Protein 4MUQ (pdb70)

Radius of gyration: 18.28 Å; Cα contacts (8 Å, |Δi|>4): 523; chains: 1; bounding box: 41×41×60 Å

CATH classification: 3.30.200.180 (+1 more: 3.30.1380.10)

Sequence (251 aa):
GMMKTIELEKEEIYCGNLLLVNKKNYPLRDNNVKGLVPADIRFPNIILMMKRDVANVLQLIFEKISAGNSSIVPVSGYRSLEEEQTAIYDGSLKKDNGEDFTRRKYVALPNHSEHQTGLAIDLGLNKKDIDFIRRRPDFPYDGICDEFRRRAAPDYGFTQRYARDKEEEITGISHEPWHFRYVGYPHSKIMQENGFSLEEYTQFIKAYLEDNKYLFEQAHRAEIEIYYVPAKDDKTLIKIPENCVYQISGNNIDGFVVTIWR

B-factor: mean 25.86, std 15.61, range [5.05, 90.86]

Nearest PDB structures (foldseek):
  4muq-assembly1_A  TM=1.004E+00  e=3.143E-56  Enterococcus faecalis
  4oak-assembly1_A  TM=9.298E-01  e=7.334E-19  Enterococcus gallinarum
  4ox3-assembly1_A  TM=8.211E-01  e=1.274E-13  Bacillus subtilis subsp. subtilis str. 168
  4d0y-assembly2_B  TM=8.081E-01  e=4.765E-10  Streptococcus pneumoniae D39
  4oxd-assembly2_B  TM=8.139E-01  e=1.821E-09  Streptococcus pneumoniae R6

Organism: Enterococcus faecalis (NCBI:txid1351)

Secondary structure (DSSP, 8-state):
--EEEEEEEGGGGG-STT---SSSS---------EEEEETTEEEEEEEHHHHHHHHHHHHHHT-TTSEEEEE----HHHHHHHHHHHHHHH-HHHHHHHSPPTTS-GGGGT-EEEEEE--SS--SSS----SSHHHHHHHHHGGGTTEEE---GGGHHHHSS---TTEEEE--TTHHHHHHHHT--HHHHHHHHTT--GGG-EEE--TTS--EEEEEEEPPSSEEEEEEETTSEEEEEE-SSSEEEEEEE-

InterPro domains:
  IPR003709 D-alanyl-D-alanine carboxypeptidase-like, core domain [PF02557] (46-172)
  IPR009045 Peptidase M74/Hedgehog-like, zinc-binding domain superfamily [G3DSA:3.30.1380.10] (25-170)
  IPR009045 Peptidase M74/Hedgehog-like, zinc-binding domain superfamily [SSF55166] (40-181)
  IPR052179 D-alanyl-D-alanine carboxypeptidase-like [PTHR34385] (7-194)
  IPR058233 D,D-carboxypeptidase/D,D-dipeptidase VanXY [NF000380] (17-193)

Solvent-accessible surface area: 12829 Å² total; per-residue (Å²): 108,147,88,72,93,34,102,9,56,78,112,70,0,45,61,32,42,9,8,5,1,15,150,108,72,26,16,147,57,120,87,29,142,32,48,29,66,6,18,166,130,61,80,139,24,56,0,65,127,100,3,4,83,20,2,49,88,0,25,114,134,16,94,5,55,94,40,8,11,9,22,5,3,56,21,37,87,126,58,0,50,61,24,29,76,31,3,68,182,117,56,29,120,101,49,0,133,106,66,7,20,70,36,55,34,3,1,4,6,6,0,4,0,0,8,0,0,49,78,90,212,128,59,64,86,34,115,3,64,3,38,99,104,54,34,0,20,92,0,27,181,12,0,10,70,58,0,0,13,40,4,14,34,181,118,36,54,164,86,6,49,22,12,48,8,28,16,7,0,0,23,1,2,49,0,6,0,40,0,2,82,106,70,46,43,8,1,25,52,3,11,123,48,2,65,67,60,84,49,149,76,61,35,84,10,105,92,103,196,188,52,76,2,32,0,2,12,19,71,20,129,134,88,84,2,110,4,99,0,20,109,128,25,109,72,68,46,8,1,2,3,48,44,0,1,5,0,2,2,64,130

Foldseek 3Di:
DDKDKDKDWLCQLLWDLQAQFAPVFFRDDLPADCWAQLDPVGRVAIARPVLSVLVVVLCVVLVCPQQKDWLHAADHLVRLVCVLVVCCVVPNDVQSQAQGGDRRRDPSSRRFKIFMATDDPDADSSAGHQDCDDSSVSSQVCQQVRFKHLAADCVCCVPRSHHHHSGMMGGNGPPLSVVCVVVVHHSSRSLVVQQVAAPVRWDWDDDDPDFIKTKHWFFDDNTMGMDMGDPPWDKDWHNHSPTTIMIMTTD

Structure (mmCIF, N/CA/C/O backbone):
data_4MUQ
#
_entry.id   4MUQ
#
_cell.length_a   38.895
_cell.length_b   43.728
_cell.length_c   80.236
_cell.angle_alpha   90.00
_cell.angle_beta   99.20
_cell.angle_gamma   90.00
#
_symmetry.space_group_name_H-M   'P 1 21 1'
#
loop_
_entity.id
_entity.type
_entity.pdbx_description
1 polymer D,D-dipeptidase/D,D-carboxypeptidase
2 non-polymer 'ZINC ION'
3 non-polymer '(2R)-3-[(R)-[(1R)-1-aminoethyl](hydroxy)phosphoryl]-2-methylpropanoic acid'
4 non-polymer '(2R)-3-[(R)-[(1S)-1-aminoethyl](hydroxy)phosphoryl]-2-methylpropanoic acid'
5 non-polymer 1,2-ETHANEDIOL
6 non-polymer GLYCEROL
7 non-polymer 3,6,9,12,15,18,21,24,27,30,33,36,39-TRIDECAOXAHENTETRACONTANE-1,41-DIOL
8 water water
#
loop_
_atom_site.group_PDB
_atom_site.id
_atom_site.type_symbol
_atom_site.label_atom_id
_atom_site.label_alt_id
_atom_site.label_comp_id
_atom_site.label_asym_id
_atom_site.label_entity_id
_atom_site.label_seq_id
_atom_site.pdbx_PDB_ins_code
_atom_site.Cartn_x
_atom_site.Cartn_y
_atom_site.Cartn_z
_atom_site.occupancy
_atom_site.B_iso_or_equiv
_atom_site.auth_seq_id
_atom_site.auth_comp_id
_atom_site.auth_asym_id
_atom_site.auth_atom_id
_atom_site.pdbx_PDB_model_num
ATOM 1 N N . GLY A 1 1 ? 27.700 -8.603 50.460 1.00 54.21 0 GLY A N 1
ATOM 2 C CA . GLY A 1 1 ? 26.761 -9.708 50.499 1.00 57.80 0 GLY A CA 1
ATOM 3 C C . GLY A 1 1 ? 27.240 -10.911 49.711 1.00 65.23 0 GLY A C 1
ATOM 4 O O . GLY A 1 1 ? 28.372 -10.942 49.221 1.00 65.40 0 GLY A O 1
ATOM 5 N N . MET A 1 2 ? 26.367 -11.906 49.591 1.00 58.39 1 MET A N 1
ATOM 6 C CA . MET A 1 2 ? 26.674 -13.114 48.837 1.00 52.33 1 MET A CA 1
ATOM 7 C C . MET A 1 2 ? 26.873 -12.808 47.356 1.00 39.74 1 MET A C 1
ATOM 8 O O . MET A 1 2 ? 26.020 -12.197 46.716 1.00 48.73 1 MET A O 1
ATOM 13 N N . MET A 1 3 ? 28.017 -13.220 46.825 1.00 42.88 2 MET A N 1
ATOM 14 C CA . MET A 1 3 ? 28.287 -13.093 45.402 1.00 40.75 2 MET A CA 1
ATOM 15 C C . MET A 1 3 ? 27.890 -14.399 44.738 1.00 40.59 2 MET A C 1
ATOM 16 O O . MET A 1 3 ? 28.010 -15.460 45.343 1.00 45.78 2 MET A O 1
ATOM 21 N N . LYS A 1 4 ? 27.398 -14.332 43.506 1.00 37.62 3 LYS A N 1
ATOM 22 C CA . LYS A 1 4 ? 27.073 -15.554 42.779 1.00 39.19 3 LYS A CA 1
ATOM 23 C C . LYS A 1 4 ? 27.855 -15.640 41.475 1.00 40.77 3 LYS A C 1
ATOM 24 O O . LYS A 1 4 ? 28.194 -14.623 40.871 1.00 42.50 3 LYS A O 1
ATOM 30 N N . THR A 1 5 ? 28.138 -16.867 41.053 1.00 31.52 4 THR A N 1
ATOM 31 C CA . THR A 1 5 ? 28.940 -17.101 39.864 1.00 30.34 4 THR A CA 1
ATOM 32 C C . THR A 1 5 ? 28.064 -17.436 38.669 1.00 29.69 4 THR A C 1
ATOM 33 O O . THR A 1 5 ? 27.158 -18.268 38.759 1.00 29.77 4 THR A O 1
ATOM 37 N N . ILE A 1 6 ? 28.343 -16.772 37.555 1.00 27.37 5 ILE A N 1
ATOM 38 C CA . ILE A 1 6 ? 27.664 -17.046 36.299 1.00 26.14 5 ILE A CA 1
ATOM 39 C C . ILE A 1 6 ? 28.668 -17.687 35.354 1.00 28.70 5 ILE A C 1
ATOM 40 O O . ILE A 1 6 ? 29.751 -17.149 35.119 1.00 30.36 5 ILE A O 1
ATOM 45 N N . GLU A 1 7 ? 28.302 -18.847 34.825 1.00 27.23 6 GLU A N 1
ATOM 46 C CA . GLU A 1 7 ? 29.168 -19.604 33.942 1.00 26.05 6 GLU A CA 1
ATOM 47 C C . GLU A 1 7 ? 28.612 -19.563 32.522 1.00 32.40 6 GLU A C 1
ATOM 48 O O . GLU A 1 7 ? 27.499 -20.029 32.273 1.00 35.49 6 GLU A O 1
ATOM 54 N N . LEU A 1 8 ? 29.383 -19.007 31.592 1.00 24.17 7 LEU A N 1
ATOM 55 C CA . LEU A 1 8 ? 28.901 -18.825 30.224 1.00 26.52 7 LEU A CA 1
ATOM 56 C C . LEU A 1 8 ? 29.715 -19.598 29.192 1.00 32.27 7 LEU A C 1
ATO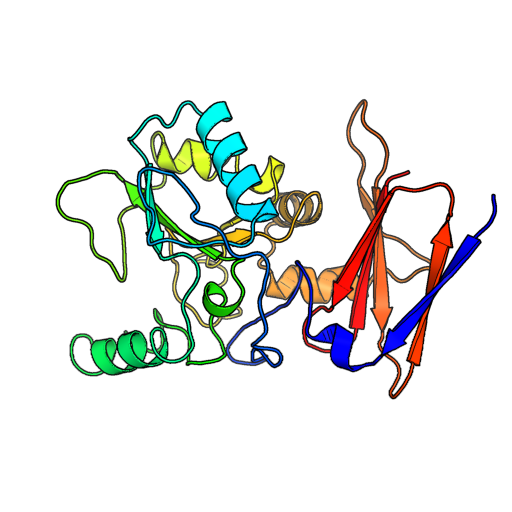M 57 O O . LEU A 1 8 ? 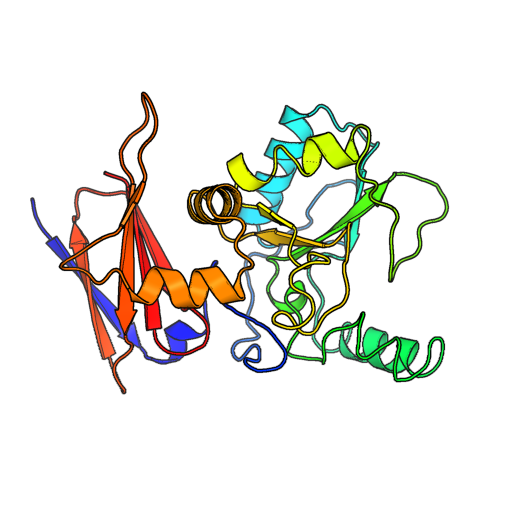30.943 -19.630 29.252 1.00 31.18 7 LEU A O 1
ATOM 62 N N . GLU A 1 9 ? 29.026 -20.211 28.234 1.00 30.68 8 GLU A N 1
ATOM 63 C CA . GLU A 1 9 ? 29.705 -20.853 27.115 1.00 31.10 8 GLU A CA 1
ATOM 64 C C . GLU A 1 9 ? 30.139 -19.778 26.130 1.00 22.60 8 GLU A C 1
ATOM 65 O O . GLU A 1 9 ? 29.508 -18.720 26.059 1.00 23.42 8 GLU A O 1
ATOM 71 N N . LYS A 1 10 ? 31.211 -20.037 25.382 1.00 28.52 9 LYS A N 1
ATOM 72 C CA . LYS A 1 10 ? 31.743 -19.030 24.466 1.00 29.13 9 LYS A CA 1
ATOM 73 C C . LYS A 1 10 ? 30.706 -18.550 23.455 1.00 29.45 9 LYS A C 1
ATOM 74 O O . LYS A 1 10 ? 30.688 -17.374 23.078 1.00 24.07 9 LYS A O 1
ATOM 80 N N . GLU A 1 11 ? 29.817 -19.444 23.032 1.00 23.53 10 GLU A N 1
ATOM 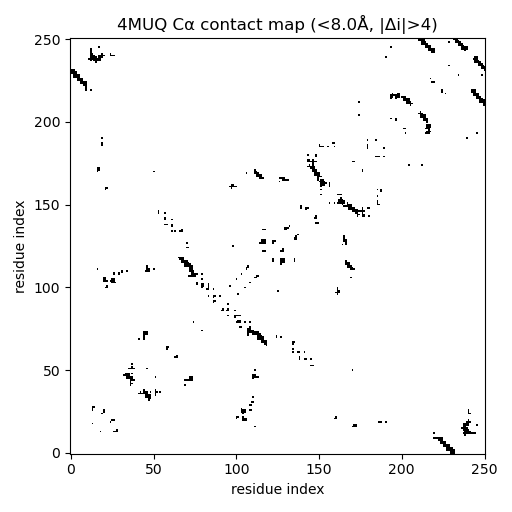81 C CA . GLU A 1 11 ? 28.834 -19.069 22.017 1.00 21.32 10 GLU A CA 1
ATOM 82 C C . GLU A 1 11 ? 27.842 -18.006 22.508 1.00 23.91 10 GLU A C 1
ATOM 83 O O . GLU A 1 11 ? 27.171 -17.362 21.704 1.00 21.40 10 GLU A O 1
ATOM 89 N N . GLU A 1 12 ? 27.772 -17.799 23.821 1.00 21.24 11 GLU A N 1
ATOM 90 C CA . GLU A 1 12 ? 26.895 -16.772 24.372 1.00 20.33 11 GLU A CA 1
ATOM 91 C C . GLU A 1 12 ? 27.384 -15.355 24.073 1.00 15.81 11 GLU A C 1
ATOM 92 O O . GLU A 1 12 ? 26.637 -14.388 24.248 1.00 17.58 11 GLU A O 1
ATOM 98 N N . ILE A 1 13 ? 28.616 -15.219 23.575 1.00 15.77 12 ILE A N 1
ATOM 99 C CA . ILE A 1 13 ? 29.059 -13.892 23.120 1.00 15.02 12 ILE A CA 1
ATOM 100 C C . ILE A 1 13 ? 28.258 -13.401 21.915 1.00 15.32 12 ILE A C 1
ATOM 101 O O . ILE A 1 13 ? 28.313 -12.227 21.564 1.00 14.45 12 ILE A O 1
ATOM 106 N N . TYR A 1 14 ? 27.502 -14.299 21.295 1.00 14.60 13 TYR A N 1
ATOM 107 C CA . TYR A 1 14 ? 26.767 -13.973 20.085 1.00 14.37 13 TYR A CA 1
ATOM 108 C C . TYR A 1 14 ? 25.291 -13.711 20.373 1.00 14.40 13 TYR A C 1
ATOM 109 O O . TYR A 1 14 ? 24.478 -13.610 19.438 1.00 16.84 13 TYR A O 1
ATOM 118 N N . CYS A 1 15 ? 24.957 -13.542 21.654 1.00 16.92 14 CYS A N 1
ATOM 119 C CA . CYS A 1 15 ? 23.608 -13.177 22.094 1.00 18.48 14 CYS A CA 1
ATOM 120 C C . CYS A 1 15 ? 23.612 -11.921 22.964 1.00 17.74 14 CYS A C 1
ATOM 121 O O . CYS A 1 15 ? 24.577 -11.676 23.680 1.00 16.48 14 CYS A O 1
ATOM 124 N N . GLY A 1 16 ? 22.537 -11.132 22.916 1.00 16.40 15 GLY A N 1
ATOM 125 C CA . GLY A 1 16 ? 22.370 -10.026 23.854 1.00 16.56 15 GLY A CA 1
ATOM 126 C C . GLY A 1 16 ? 22.071 -8.659 23.251 1.00 12.14 15 GLY A C 1
ATOM 127 O O . GLY A 1 16 ? 22.151 -8.470 22.026 1.00 13.61 15 GLY A O 1
ATOM 128 N N . ASN A 1 17 ? 21.755 -7.701 24.121 1.00 13.59 16 ASN A N 1
ATOM 129 C CA . ASN A 1 17 ? 21.380 -6.351 23.684 1.00 13.45 16 ASN A CA 1
ATOM 130 C C . ASN A 1 17 ? 22.510 -5.557 23.050 1.00 11.45 16 ASN A C 1
ATOM 131 O O . ASN A 1 17 ? 22.262 -4.577 22.342 1.00 10.83 16 ASN A O 1
ATOM 136 N N . LEU A 1 18 ? 23.752 -5.946 23.338 1.00 11.70 17 LEU A N 1
ATOM 137 C CA . LEU A 1 18 ? 24.905 -5.155 22.910 1.00 10.88 17 LEU A CA 1
ATOM 138 C C . LEU A 1 18 ? 25.709 -5.763 21.764 1.00 12.43 17 LEU A C 1
ATOM 139 O O . LEU A 1 18 ? 26.857 -5.376 21.534 1.00 13.00 17 LEU A O 1
ATOM 144 N N . LEU A 1 19 ? 25.110 -6.685 21.014 1.00 9.29 18 LEU A N 1
ATOM 145 C CA . LEU A 1 19 ? 25.808 -7.247 19.869 1.00 10.03 18 LEU A CA 1
ATOM 146 C C . LEU A 1 19 ? 26.219 -6.168 18.889 1.00 9.98 18 LEU A C 1
ATOM 147 O O . LEU A 1 19 ? 25.386 -5.364 18.447 1.00 11.18 18 LEU A O 1
ATOM 152 N N . LEU A 1 20 ? 27.485 -6.175 18.494 1.00 9.95 19 LEU A N 1
ATOM 153 C CA . LEU A 1 20 ? 27.911 -5.351 17.375 1.00 9.64 19 LEU A CA 1
ATOM 154 C C . LEU A 1 20 ? 27.801 -6.162 16.088 1.00 8.73 19 LEU A C 1
ATOM 155 O O . LEU A 1 20 ? 28.563 -7.113 15.878 1.00 11.00 19 LEU A O 1
ATOM 160 N N . VAL A 1 21 ? 26.835 -5.808 15.240 1.00 9.62 20 VAL A N 1
ATOM 161 C CA . VAL A 1 21 ? 26.576 -6.525 13.994 1.00 9.47 20 VAL A CA 1
ATOM 162 C C . VAL A 1 21 ? 26.852 -5.565 12.850 1.00 9.31 20 VAL A C 1
ATOM 163 O O . VAL A 1 21 ? 26.214 -4.512 12.748 1.00 10.29 20 VAL A O 1
ATOM 167 N N . ASN A 1 22 ? 27.852 -5.876 12.040 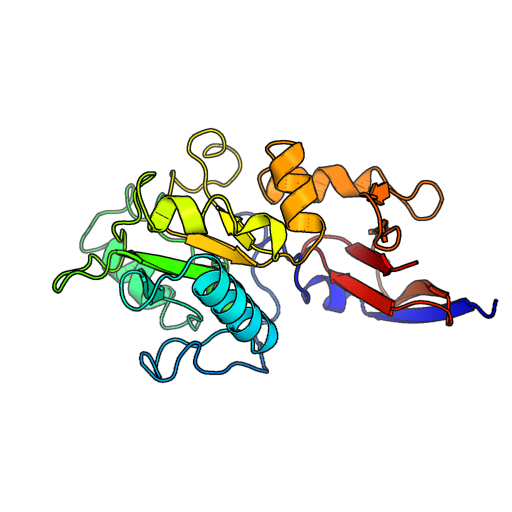1.00 8.86 21 ASN A N 1
ATOM 168 C CA . ASN A 1 22 ? 28.229 -5.002 10.930 1.00 8.47 21 ASN A CA 1
ATOM 169 C C . ASN A 1 22 ? 28.965 -5.829 9.879 1.00 10.83 21 ASN A C 1
ATOM 170 O O . ASN A 1 22 ? 28.970 -7.068 9.958 1.00 10.29 21 ASN A O 1
ATOM 175 N N . LYS A 1 23 ? 29.585 -5.181 8.898 1.00 10.41 22 LYS A N 1
ATOM 176 C CA A LYS A 1 23 ? 30.257 -5.917 7.831 0.52 11.48 22 LYS A CA 1
ATOM 177 C CA B LYS A 1 23 ? 30.263 -5.912 7.830 0.48 11.88 22 LYS A CA 1
ATOM 178 C C . LYS A 1 23 ? 31.339 -6.841 8.386 1.00 12.08 22 LYS A C 1
ATOM 179 O O . LYS A 1 23 ? 31.531 -7.949 7.889 1.00 13.63 22 LYS A O 1
ATOM 190 N N . ASN A 1 24 ? 32.023 -6.390 9.429 1.00 11.59 23 ASN A N 1
ATOM 191 C CA . ASN A 1 24 ? 33.099 -7.162 10.049 1.00 13.32 23 ASN A CA 1
ATOM 192 C C . ASN A 1 24 ? 32.597 -8.319 10.899 1.00 12.31 23 ASN A C 1
ATOM 193 O O . ASN A 1 24 ? 33.264 -9.347 11.004 1.00 15.63 23 ASN A O 1
ATOM 198 N N . TYR A 1 25 ? 31.431 -8.142 11.515 1.00 10.57 24 TYR A N 1
ATOM 199 C CA . TYR A 1 25 ? 30.978 -9.051 12.558 1.00 11.34 24 TYR A CA 1
ATOM 200 C C . TYR A 1 25 ? 29.557 -9.514 12.279 1.00 10.80 24 TYR A C 1
ATOM 201 O O . TYR A 1 25 ? 28.597 -8.817 12.610 1.00 10.56 24 TYR A O 1
ATOM 210 N N . PRO A 1 26 ? 29.420 -10.707 11.698 1.00 10.43 25 PRO A N 1
ATOM 211 C CA . PRO A 1 26 ? 28.082 -11.167 11.306 1.00 10.93 25 PRO A CA 1
ATOM 212 C C . PRO A 1 26 ? 27.246 -11.651 12.490 1.00 11.70 25 PRO A C 1
ATOM 213 O O . PRO A 1 26 ? 27.759 -11.913 13.582 1.00 11.21 25 PRO A O 1
ATOM 217 N N . LEU A 1 27 ? 25.942 -11.747 12.269 1.00 12.63 26 LEU A N 1
ATOM 218 C CA . LEU A 1 27 ? 25.053 -12.440 13.195 1.00 12.67 26 LEU A CA 1
ATOM 219 C C . LEU A 1 27 ? 25.387 -13.922 13.126 1.00 18.55 26 LEU A C 1
ATOM 220 O O . LEU A 1 27 ? 25.501 -14.487 12.030 1.00 21.29 26 LEU A O 1
ATOM 225 N N . ARG A 1 28 ? 25.574 -14.563 14.278 1.00 14.27 27 ARG A N 1
ATOM 226 C CA . ARG A 1 28 ? 25.912 -15.979 14.284 1.00 20.18 27 ARG A CA 1
ATOM 227 C C . ARG A 1 28 ? 24.815 -16.852 14.875 1.00 32.96 27 ARG A C 1
ATOM 228 O O . ARG A 1 28 ? 24.750 -18.052 14.601 1.00 44.98 27 ARG A O 1
ATOM 236 N N . ASP A 1 29 ? 23.955 -16.248 15.684 1.00 31.26 28 ASP A N 1
ATOM 237 C CA . ASP A 1 29 ? 22.774 -16.940 16.175 1.00 46.63 28 ASP A CA 1
ATOM 238 C C . ASP A 1 29 ? 21.533 -16.279 15.594 1.00 41.07 28 ASP A C 1
ATOM 239 O O . ASP A 1 29 ? 21.242 -15.117 15.884 1.00 52.85 28 ASP A O 1
ATOM 244 N N . ASN A 1 30 ? 20.817 -17.025 14.759 1.00 40.94 29 ASN A N 1
ATOM 245 C CA . ASN A 1 30 ? 19.619 -16.520 14.099 1.00 49.02 29 ASN A CA 1
ATOM 246 C C . ASN A 1 30 ? 18.384 -16.700 14.968 1.00 53.25 29 ASN A C 1
ATOM 247 O O . ASN A 1 30 ? 17.320 -16.142 14.687 1.00 48.79 29 ASN A O 1
ATOM 252 N N . ASN A 1 31 ? 18.547 -17.477 16.033 1.00 39.54 30 ASN A N 1
ATOM 253 C CA . ASN A 1 31 ? 17.429 -17.952 16.835 1.00 51.25 30 ASN A CA 1
ATOM 254 C C . ASN A 1 31 ? 16.846 -16.896 17.766 1.00 47.25 30 ASN A C 1
ATOM 255 O O . ASN A 1 31 ? 16.705 -17.130 18.968 1.00 51.07 30 ASN A O 1
ATOM 260 N N . VAL A 1 32 ? 16.509 -15.739 17.206 1.00 29.20 31 VAL A N 1
ATOM 261 C CA . VAL A 1 32 ? 15.805 -14.701 17.945 1.00 27.10 31 VAL A CA 1
ATOM 262 C C . VAL A 1 32 ? 14.453 -15.231 18.367 1.00 28.59 31 VAL A C 1
ATOM 263 O O . VAL A 1 32 ? 13.723 -15.797 17.554 1.00 54.07 31 VAL A O 1
ATOM 267 N N . LYS A 1 33 ? 14.120 -15.059 19.639 1.00 38.13 32 LYS A N 1
ATOM 268 C CA . LYS A 1 33 ? 12.761 -15.334 20.084 1.00 50.61 32 LYS A CA 1
ATOM 269 C C . LYS A 1 33 ? 12.218 -14.212 20.959 1.00 31.88 32 LYS A C 1
ATOM 270 O O . LYS A 1 33 ? 12.914 -13.234 21.246 1.00 37.78 32 LYS A O 1
ATOM 276 N N . GLY A 1 34 ? 10.965 -14.350 21.369 1.00 28.70 33 GLY A N 1
ATOM 277 C CA . GLY A 1 34 ? 10.299 -13.288 22.090 1.00 26.26 33 GLY A CA 1
ATOM 278 C C . GLY A 1 34 ? 9.907 -12.154 21.157 1.00 25.03 33 GLY A C 1
ATOM 279 O O . GLY A 1 34 ? 9.744 -11.020 21.602 1.00 29.01 33 GLY A O 1
ATOM 280 N N . LEU A 1 35 ? 9.751 -12.457 19.868 1.00 17.84 34 LEU A N 1
ATOM 281 C CA . LEU A 1 35 ? 9.309 -11.450 18.906 1.00 15.79 34 LEU A CA 1
ATOM 282 C C . LEU A 1 35 ? 7.821 -11.256 19.049 1.00 20.64 34 LEU A C 1
ATOM 283 O O . LEU A 1 35 ? 7.066 -12.231 19.163 1.00 22.82 34 LEU A O 1
ATOM 288 N N . VAL A 1 36 ? 7.400 -9.995 19.070 1.00 17.50 35 VAL A N 1
ATOM 289 C CA . VAL A 1 36 ? 5.984 -9.659 19.132 1.00 17.32 35 VAL A CA 1
ATOM 290 C C . VAL A 1 36 ? 5.728 -8.471 18.216 1.00 16.09 35 VAL A C 1
ATOM 291 O O . VAL A 1 36 ? 6.650 -7.737 17.885 1.00 14.21 35 VAL A O 1
ATOM 295 N N . PRO A 1 37 ? 4.467 -8.287 17.791 1.00 17.54 36 PRO A N 1
ATOM 296 C CA . PRO A 1 37 ? 4.163 -7.096 16.994 1.00 15.95 36 PRO A CA 1
ATOM 297 C C . PRO A 1 37 ? 4.444 -5.842 17.801 1.00 15.19 36 PRO A C 1
ATOM 298 O O . PRO A 1 37 ? 4.075 -5.777 18.973 1.00 22.65 36 PRO A O 1
ATOM 302 N N . ALA A 1 38 ? 5.061 -4.851 17.175 1.00 17.16 37 ALA A N 1
ATOM 303 C CA . ALA A 1 38 ? 5.429 -3.630 17.881 1.00 20.70 37 ALA A CA 1
ATOM 304 C C . ALA A 1 38 ? 4.203 -2.839 18.302 1.00 16.29 37 ALA A C 1
ATOM 305 O O . ALA A 1 38 ? 4.205 -2.186 19.342 1.00 17.91 37 ALA A O 1
ATOM 307 N N . ASP A 1 39 ? 3.148 -2.911 17.495 1.00 16.24 38 ASP A N 1
ATOM 308 C CA . ASP A 1 39 ? 1.949 -2.120 17.727 1.00 16.79 38 ASP A CA 1
ATOM 309 C C . ASP A 1 39 ? 0.773 -2.816 17.055 1.00 17.13 38 ASP A C 1
ATOM 310 O O . ASP A 1 39 ? 0.938 -3.392 15.975 1.00 19.97 38 ASP A O 1
ATOM 315 N N . ILE A 1 40 ? -0.389 -2.761 17.704 1.00 18.65 39 ILE A N 1
ATOM 316 C CA . ILE A 1 40 ? -1.672 -3.254 17.172 1.00 19.69 39 ILE A CA 1
ATOM 317 C C . ILE A 1 40 ? -1.959 -2.712 15.769 1.00 19.26 39 ILE A C 1
ATOM 318 O O . ILE A 1 40 ? -2.601 -3.377 14.941 1.00 19.53 39 ILE A O 1
ATOM 323 N N . ARG A 1 41 ? -1.489 -1.499 15.512 1.00 18.70 40 ARG A N 1
ATOM 324 C CA . ARG A 1 41 ? -1.744 -0.832 14.242 1.00 18.45 40 ARG A CA 1
ATOM 325 C C . ARG A 1 41 ? -0.839 -1.346 13.134 1.00 18.06 40 ARG A C 1
ATOM 326 O O . ARG A 1 41 ? -1.104 -1.113 11.954 1.00 21.72 40 ARG A O 1
ATOM 334 N N . PHE A 1 42 ? 0.218 -2.065 13.516 1.00 17.04 41 PHE A N 1
ATOM 335 C CA . PHE A 1 42 ? 1.194 -2.596 12.565 1.00 18.24 41 PHE A CA 1
ATOM 336 C C . PHE A 1 42 ? 1.570 -4.040 12.903 1.00 17.03 41 PHE A C 1
ATOM 337 O O . PHE A 1 42 ? 2.701 -4.321 13.332 1.00 16.51 41 PHE A O 1
ATOM 345 N N . PRO A 1 43 ? 0.627 -4.973 12.695 1.00 16.01 42 PRO A N 1
ATOM 346 C CA . PRO A 1 43 ? 0.825 -6.356 13.154 1.00 18.89 42 PRO A CA 1
ATOM 347 C C . PRO A 1 43 ? 1.995 -7.078 12.497 1.00 19.71 42 PRO A C 1
ATOM 348 O O . PRO A 1 43 ? 2.487 -8.061 13.049 1.00 22.03 42 PRO A O 1
ATOM 352 N N . ASN A 1 44 ? 2.437 -6.608 11.339 1.00 16.32 43 ASN A N 1
ATOM 353 C CA . ASN A 1 44 ? 3.459 -7.340 10.605 1.00 21.39 43 ASN A CA 1
ATOM 354 C C . ASN A 1 44 ? 4.863 -6.817 10.872 1.00 20.44 43 ASN A C 1
ATOM 355 O O . ASN A 1 44 ? 5.840 -7.318 10.321 1.00 23.90 43 ASN A O 1
ATOM 360 N N . ILE A 1 45 ? 4.965 -5.807 11.726 1.00 13.68 44 ILE A N 1
ATOM 361 C CA A ILE A 1 45 ? 6.264 -5.312 12.137 0.50 13.77 44 ILE A CA 1
ATOM 362 C CA B ILE A 1 45 ? 6.259 -5.287 12.141 0.50 12.04 44 ILE A CA 1
ATOM 363 C C . ILE A 1 45 ? 6.585 -5.838 13.525 1.00 16.35 44 ILE A C 1
ATOM 364 O O . ILE A 1 45 ? 6.023 -5.388 14.517 1.00 17.39 44 ILE A O 1
ATOM 373 N N . LEU A 1 46 ? 7.490 -6.814 13.586 1.00 13.33 45 LEU A N 1
ATOM 374 C CA . LEU A 1 46 ? 7.824 -7.452 14.859 1.00 13.33 45 LEU A CA 1
ATOM 375 C C . LEU A 1 46 ? 9.086 -6.874 15.452 1.00 11.23 45 LEU A C 1
ATOM 376 O O . LEU A 1 46 ? 9.944 -6.371 14.731 1.00 10.76 45 LEU A O 1
ATOM 381 N N . MET A 1 47 ? 9.177 -6.914 16.785 1.00 10.91 46 MET A N 1
ATOM 382 C CA A MET A 1 47 ? 10.380 -6.526 17.522 0.59 10.83 46 MET A CA 1
ATOM 383 C CA B MET A 1 47 ? 10.398 -6.550 17.500 0.41 11.07 46 MET A CA 1
ATOM 384 C C . MET A 1 47 ? 10.501 -7.442 18.724 1.00 11.82 46 MET A C 1
ATOM 385 O O . MET A 1 47 ? 9.523 -8.070 19.127 1.00 12.55 46 MET A O 1
ATOM 394 N N . LYS A 1 48 ? 11.685 -7.497 19.322 1.00 12.19 47 LYS A N 1
ATOM 395 C CA . LYS A 1 48 ? 11.787 -8.185 20.603 1.00 13.76 47 LYS A CA 1
ATOM 396 C C . LYS A 1 48 ? 10.824 -7.515 21.590 1.00 15.28 47 LYS A C 1
ATOM 397 O O . LYS A 1 48 ? 10.672 -6.277 21.585 1.00 13.15 47 LYS A O 1
ATOM 403 N N . ARG A 1 49 ? 10.174 -8.331 22.419 1.00 18.06 48 ARG A N 1
ATOM 404 C CA . ARG A 1 49 ? 9.110 -7.876 23.308 1.00 18.08 48 ARG A CA 1
ATOM 405 C C . ARG A 1 49 ? 9.507 -6.675 24.166 1.00 16.47 48 ARG A C 1
ATOM 406 O O . ARG A 1 49 ? 8.777 -5.680 24.227 1.00 20.11 48 ARG A O 1
ATOM 414 N N . ASP A 1 50 ? 10.651 -6.755 24.834 1.00 21.85 49 ASP A N 1
ATOM 415 C CA . ASP A 1 50 ? 11.057 -5.661 25.710 1.00 22.93 49 ASP A CA 1
ATOM 416 C C . ASP A 1 50 ? 11.349 -4.387 24.917 1.00 17.58 49 ASP A C 1
ATOM 417 O O . ASP A 1 50 ? 11.089 -3.280 25.391 1.00 20.78 49 ASP A O 1
ATOM 422 N N . VAL A 1 51 ? 11.842 -4.549 23.695 1.00 15.69 50 VAL A N 1
ATOM 423 C CA . VAL A 1 51 ? 12.106 -3.420 22.808 1.00 14.08 50 VAL A CA 1
ATOM 424 C C . VAL A 1 51 ? 10.796 -2.752 22.322 1.00 17.05 50 VAL A C 1
ATOM 425 O O . VAL A 1 51 ? 10.684 -1.518 22.269 1.00 15.88 50 VAL A O 1
ATOM 429 N N . ALA A 1 52 ? 9.806 -3.565 21.959 1.00 13.69 51 ALA A N 1
ATOM 430 C CA . ALA A 1 52 ? 8.485 -3.049 21.601 1.00 14.81 51 ALA A CA 1
ATOM 431 C C . ALA A 1 52 ? 7.909 -2.256 22.768 1.00 15.39 51 ALA A C 1
ATOM 432 O O . ALA A 1 52 ? 7.319 -1.193 22.582 1.00 13.97 51 ALA A O 1
ATOM 434 N N . ASN A 1 53 ? 8.096 -2.755 23.984 1.00 14.00 52 ASN A N 1
ATOM 435 C CA . ASN A 1 53 ? 7.586 -2.040 25.142 1.00 14.15 52 ASN A CA 1
ATOM 436 C C . ASN A 1 53 ? 8.256 -0.682 25.320 1.00 14.80 52 ASN A C 1
ATOM 437 O O . ASN A 1 53 ? 7.587 0.305 25.624 1.00 15.95 52 ASN A O 1
ATOM 442 N N . VAL A 1 54 ? 9.568 -0.626 25.103 1.00 14.46 53 VAL A N 1
ATOM 443 C CA . VAL A 1 54 ? 10.292 0.628 25.233 1.00 15.06 53 VAL A CA 1
ATOM 444 C C . VAL A 1 54 ? 9.842 1.636 24.174 1.00 15.27 53 VAL A C 1
ATOM 445 O O . VAL A 1 54 ? 9.664 2.826 24.461 1.00 14.56 53 VAL A O 1
ATOM 449 N N . LEU A 1 55 ? 9.632 1.148 22.952 1.00 14.57 54 LEU A N 1
ATOM 450 C CA . LEU A 1 55 ? 9.183 2.008 21.869 1.00 15.40 54 LEU A CA 1
ATOM 451 C C . LEU A 1 55 ? 7.858 2.656 22.255 1.00 15.47 54 LEU A C 1
ATOM 452 O O . LEU A 1 55 ? 7.680 3.859 22.081 1.00 15.93 54 LEU A O 1
ATOM 457 N N . GLN A 1 56 ? 6.933 1.871 22.803 1.00 15.03 55 GLN A N 1
ATOM 458 C CA . GLN A 1 56 ? 5.663 2.425 23.253 1.00 17.85 55 GLN A CA 1
ATOM 459 C C . GLN A 1 56 ? 5.854 3.501 24.321 1.00 17.53 55 GLN A C 1
ATOM 460 O O . GLN A 1 56 ? 5.169 4.527 24.297 1.00 18.52 55 GLN A O 1
ATOM 466 N N . LEU A 1 57 ? 6.776 3.278 25.257 1.00 16.61 56 LEU A N 1
ATOM 467 C CA . LEU A 1 57 ? 7.066 4.283 26.277 1.00 17.77 56 LEU A CA 1
ATOM 468 C C . LEU A 1 57 ? 7.544 5.602 25.658 1.00 18.49 56 LEU A C 1
ATOM 469 O O . LEU A 1 57 ? 7.142 6.679 26.099 1.00 18.55 56 LEU A O 1
ATOM 474 N N . ILE A 1 58 ? 8.397 5.526 24.641 1.00 17.98 57 ILE A N 1
ATOM 475 C CA . ILE A 1 58 ? 8.888 6.750 24.012 1.00 18.46 57 ILE A CA 1
ATOM 476 C C . ILE A 1 58 ? 7.763 7.478 23.279 1.00 17.96 57 ILE A C 1
ATOM 477 O O . ILE A 1 58 ? 7.634 8.696 23.397 1.00 18.86 57 ILE A O 1
ATOM 482 N N . PHE A 1 59 ? 6.962 6.724 22.525 1.00 16.31 58 PHE A N 1
ATOM 483 C CA . PHE A 1 59 ? 5.821 7.290 21.803 1.00 17.40 58 PHE A CA 1
ATOM 484 C C . PHE A 1 59 ? 4.861 7.965 22.781 1.00 19.35 58 PHE A C 1
ATOM 485 O O . PHE A 1 59 ? 4.337 9.052 22.500 1.00 21.22 58 PHE A O 1
ATOM 493 N N . GLU A 1 60 ? 4.646 7.341 23.940 1.00 19.71 59 GLU A N 1
ATOM 494 C CA . GLU A 1 60 ? 3.822 7.938 24.992 1.00 22.75 59 GLU A CA 1
ATOM 495 C C . GLU A 1 60 ? 4.429 9.246 25.478 1.00 21.42 59 GLU A C 1
ATOM 496 O O . GLU A 1 60 ? 3.733 10.251 25.628 1.00 28.99 59 GLU A O 1
ATOM 502 N N . LYS A 1 61 ? 5.733 9.218 25.729 1.00 22.90 60 LYS A N 1
ATOM 503 C CA . LYS A 1 61 ? 6.422 10.347 26.347 1.00 23.63 60 LYS A CA 1
ATOM 504 C C . LYS A 1 61 ? 6.376 11.599 25.472 1.00 22.69 60 LYS A C 1
ATOM 505 O O . LYS A 1 61 ? 6.195 12.711 25.979 1.00 27.29 60 LYS A O 1
ATOM 511 N N . ILE A 1 62 ? 6.517 11.411 24.164 1.00 22.78 61 ILE A N 1
ATOM 512 C CA . ILE A 1 62 ? 6.548 12.529 23.226 1.00 24.94 61 ILE A CA 1
ATOM 513 C C . ILE A 1 62 ? 5.192 12.813 22.571 1.00 33.45 61 ILE A C 1
ATOM 514 O O . ILE A 1 62 ? 5.090 13.692 21.713 1.00 27.08 61 ILE A O 1
ATOM 519 N N . SER A 1 63 ? 4.161 12.072 22.974 1.00 28.34 62 SER A N 1
ATOM 520 C CA . SER A 1 63 ? 2.817 12.221 22.401 1.00 27.32 62 SER A CA 1
ATOM 521 C C . SER A 1 63 ? 2.812 12.119 20.871 1.00 26.71 62 SER A C 1
ATOM 522 O O . SER A 1 63 ? 2.268 12.983 20.176 1.00 28.18 62 SER A O 1
ATOM 525 N N . ALA A 1 64 ? 3.411 11.053 20.363 1.00 21.57 63 ALA A N 1
ATOM 526 C CA . ALA A 1 64 ? 3.577 10.860 18.929 1.00 22.81 63 ALA A CA 1
ATOM 527 C C . ALA A 1 64 ? 2.240 10.645 18.226 1.00 27.48 63 ALA A C 1
ATOM 528 O O . ALA A 1 64 ? 2.086 10.995 17.055 1.00 26.32 63 ALA A O 1
ATOM 530 N N . GLY A 1 65 ? 1.278 10.073 18.944 1.00 27.36 64 GLY A N 1
ATOM 531 C CA . GLY A 1 65 ? -0.002 9.733 18.346 1.00 27.60 64 GLY A CA 1
ATOM 532 C C . GLY A 1 65 ? 0.192 8.777 17.181 1.00 29.78 64 GLY A C 1
ATOM 533 O O . GLY A 1 65 ? 0.727 7.681 17.344 1.00 30.04 64 GLY A O 1
ATOM 534 N N . ASN A 1 66 ? -0.228 9.209 15.999 1.00 24.21 65 ASN A N 1
ATOM 535 C CA . ASN A 1 66 ? -0.046 8.441 14.780 1.00 23.06 65 ASN A CA 1
ATOM 536 C C . ASN A 1 66 ? 0.937 9.101 13.828 1.00 26.94 65 ASN A C 1
ATOM 537 O O . ASN A 1 66 ? 1.020 8.717 12.667 1.00 29.95 65 ASN A O 1
ATOM 542 N N . SER A 1 67 ? 1.676 10.094 14.320 1.00 23.52 66 SER A N 1
ATOM 543 C CA A SER A 1 67 ? 2.563 10.859 13.451 0.50 27.34 66 SER A CA 1
ATOM 544 C CA B SER A 1 67 ? 2.603 10.878 13.498 0.50 30.27 66 SER A CA 1
ATOM 545 C C . SER A 1 67 ? 3.834 10.100 13.063 1.00 24.06 66 SER A C 1
ATOM 546 O O . SER A 1 67 ? 4.450 10.409 12.039 1.00 28.03 66 SER A O 1
ATOM 551 N N . ILE A 1 68 ? 4.213 9.108 13.865 1.00 24.72 67 ILE A N 1
ATOM 552 C CA . ILE A 1 68 ? 5.365 8.272 13.550 1.00 21.92 67 ILE A CA 1
ATOM 553 C C . ILE A 1 68 ? 4.901 6.851 13.318 1.00 24.43 67 ILE A C 1
ATOM 554 O O . ILE A 1 68 ? 4.151 6.296 14.121 1.00 37.22 67 ILE A O 1
ATOM 559 N N . VAL A 1 69 ? 5.340 6.265 12.213 1.00 22.12 68 VAL A N 1
ATOM 560 C CA . VAL A 1 69 ? 5.000 4.881 11.936 1.00 26.30 68 VAL A CA 1
ATOM 561 C C . VAL A 1 69 ? 6.240 3.997 11.854 1.00 25.09 68 VAL A C 1
ATOM 562 O O . VAL A 1 69 ? 7.302 4.425 11.376 1.00 20.89 68 VAL A O 1
ATOM 566 N N . PRO A 1 70 ? 6.113 2.761 12.350 1.00 20.81 69 PRO A N 1
ATOM 567 C CA . PRO A 1 70 ? 7.194 1.798 12.168 1.00 16.62 69 PRO A CA 1
ATOM 568 C C . PRO A 1 70 ? 7.146 1.319 10.728 1.00 19.24 69 PRO A C 1
ATOM 569 O O . PRO A 1 70 ? 6.072 1.004 10.211 1.00 28.14 69 PRO A O 1
ATOM 573 N N . VAL A 1 71 ? 8.295 1.329 10.074 1.00 13.51 70 VAL A N 1
ATOM 574 C CA . VAL A 1 71 ? 8.410 0.980 8.668 1.00 14.03 70 VAL A CA 1
ATOM 575 C C . VAL A 1 71 ? 8.997 -0.419 8.512 1.00 13.61 70 VAL A C 1
ATOM 576 O O . VAL A 1 71 ? 8.566 -1.188 7.653 1.00 14.91 70 VAL A O 1
ATOM 580 N N . SER A 1 72 ? 9.977 -0.748 9.345 1.00 10.95 71 SER A N 1
ATOM 581 C CA . SER A 1 72 ? 10.609 -2.059 9.282 1.00 12.68 71 SER A CA 1
ATOM 582 C C . SER A 1 72 ? 11.206 -2.378 10.630 1.00 10.48 71 SER A C 1
ATOM 583 O O . SER A 1 72 ? 11.945 -1.564 11.184 1.00 12.05 71 SER A O 1
ATOM 586 N N . GLY A 1 73 ? 10.889 -3.556 11.157 1.00 11.12 72 GLY A N 1
ATOM 587 C CA . GLY A 1 73 ? 11.450 -4.027 12.417 1.00 10.96 72 GLY A CA 1
ATOM 588 C C . GLY A 1 73 ? 12.282 -5.272 12.204 1.00 9.24 72 GLY A C 1
ATOM 589 O O . GLY A 1 73 ? 13.298 -5.232 11.504 1.00 10.41 72 GLY A O 1
ATOM 590 N N . TYR A 1 74 ? 11.874 -6.378 12.815 1.00 9.65 73 TYR A N 1
ATOM 591 C CA . TYR A 1 74 ? 12.566 -7.640 12.574 1.00 10.67 73 TYR A CA 1
ATOM 592 C C . TYR A 1 74 ? 12.486 -8.008 11.098 1.00 10.17 73 TYR A C 1
ATOM 593 O O . TYR A 1 74 ? 11.418 -7.923 10.489 1.00 11.19 73 TYR A O 1
ATOM 602 N N . ARG A 1 75 ? 13.622 -8.424 10.536 1.00 10.65 74 ARG A N 1
ATOM 603 C CA . ARG A 1 75 ? 13.640 -9.017 9.201 1.00 10.68 74 ARG A CA 1
ATOM 604 C C . ARG A 1 75 ? 14.372 -10.337 9.271 1.00 11.62 74 ARG A C 1
ATOM 605 O O . ARG A 1 75 ? 15.414 -10.455 9.932 1.00 12.62 74 ARG A O 1
ATOM 613 N N . SER A 1 76 ? 13.805 -11.332 8.611 1.00 10.62 75 SER A N 1
ATOM 614 C CA . SER A 1 76 ? 14.428 -12.634 8.483 1.00 9.95 75 SER A CA 1
ATOM 615 C C . SER A 1 76 ? 15.544 -12.577 7.452 1.00 10.04 75 SER A C 1
ATOM 616 O O . SER A 1 76 ? 15.677 -11.611 6.703 1.00 10.15 75 SER A O 1
ATOM 619 N N . LEU A 1 77 ? 16.317 -13.653 7.382 1.00 10.68 76 LEU A N 1
ATOM 620 C CA . LEU A 1 77 ? 17.393 -13.735 6.405 1.00 9.78 76 LEU A CA 1
ATOM 621 C C . LEU A 1 77 ? 16.874 -13.645 4.967 1.00 9.61 76 LEU A C 1
ATOM 622 O O . LEU A 1 77 ? 17.453 -12.941 4.133 1.00 10.56 76 LEU A O 1
ATOM 627 N N . GLU A 1 78 ? 15.782 -14.349 4.673 1.00 10.17 77 GLU A N 1
ATOM 628 C CA . GLU A 1 78 ? 15.217 -14.256 3.326 1.00 10.99 77 GLU A CA 1
ATOM 629 C C . GLU A 1 78 ? 14.768 -12.843 2.976 1.00 10.44 77 GLU A C 1
ATOM 630 O O . GLU A 1 78 ? 14.979 -12.387 1.849 1.00 10.68 77 GLU A O 1
ATOM 636 N N . GLU A 1 79 ? 14.171 -12.132 3.932 1.00 9.07 78 GLU A N 1
ATOM 637 C CA A GLU A 1 79 ? 13.752 -10.766 3.647 0.42 8.14 78 GLU A CA 1
ATOM 638 C CA B GLU A 1 79 ? 13.761 -10.747 3.708 0.58 12.92 78 GLU A CA 1
ATOM 639 C C . GLU A 1 79 ? 14.955 -9.845 3.414 1.00 10.34 78 GLU A C 1
ATOM 640 O O . GLU A 1 79 ? 14.935 -9.012 2.496 1.00 11.30 78 GLU A O 1
ATOM 651 N N . GLN A 1 80 ? 16.003 -9.971 4.227 1.00 9.94 79 GLN A N 1
ATOM 652 C CA . GLN A 1 80 ? 17.170 -9.125 4.039 1.00 9.33 79 GLN A CA 1
ATOM 653 C C . GLN A 1 80 ? 17.843 -9.401 2.687 1.00 9.63 79 GLN A C 1
ATOM 654 O O . GLN A 1 80 ? 18.312 -8.479 2.000 1.00 9.75 79 GLN A O 1
ATOM 660 N N . THR A 1 81 ? 17.869 -10.671 2.306 1.00 9.30 80 THR A N 1
ATOM 661 C CA . THR A 1 81 ? 18.439 -11.081 1.027 1.00 9.99 80 THR A CA 1
ATOM 662 C C . THR A 1 81 ? 17.639 -10.485 -0.129 1.00 9.88 80 THR A C 1
ATOM 663 O O . THR A 1 81 ? 18.212 -9.936 -1.093 1.00 10.58 80 THR A O 1
ATOM 667 N N . ALA A 1 82 ? 16.309 -10.564 -0.033 1.00 9.69 81 ALA A N 1
ATOM 668 C CA . ALA A 1 82 ? 15.445 -9.978 -1.065 1.00 10.89 81 ALA A CA 1
ATOM 669 C C . ALA A 1 82 ? 15.640 -8.466 -1.168 1.00 9.93 81 ALA A C 1
ATOM 670 O O . ALA A 1 82 ? 15.667 -7.913 -2.273 1.00 11.18 81 ALA A O 1
ATOM 672 N N . ILE A 1 83 ? 15.781 -7.797 -0.031 1.00 9.03 82 ILE A N 1
ATOM 673 C CA . ILE A 1 83 ? 15.960 -6.347 -0.067 1.00 8.42 82 ILE A CA 1
ATOM 674 C C . ILE A 1 83 ? 17.285 -6.020 -0.739 1.00 9.94 82 ILE A C 1
ATOM 675 O O . ILE A 1 83 ? 17.344 -5.149 -1.609 1.00 10.81 82 ILE A O 1
ATOM 680 N N . TYR A 1 84 ? 18.340 -6.731 -0.354 1.00 8.55 83 TYR A N 1
ATOM 681 C CA . TYR A 1 84 ? 19.669 -6.478 -0.906 1.00 8.88 83 TYR A CA 1
ATOM 682 C C . TYR A 1 84 ? 19.671 -6.716 -2.419 1.00 9.39 83 TYR A C 1
ATOM 683 O O . TYR A 1 84 ? 20.094 -5.854 -3.197 1.00 8.99 83 TYR A O 1
ATOM 692 N N . ASP A 1 85 ? 19.191 -7.886 -2.837 1.00 9.86 84 ASP A N 1
ATOM 693 C CA . ASP A 1 85 ? 19.192 -8.217 -4.259 1.00 10.85 84 ASP A CA 1
ATOM 694 C C . ASP A 1 85 ? 18.267 -7.312 -5.065 1.00 9.60 84 ASP A C 1
ATOM 695 O O . ASP A 1 85 ? 18.583 -6.940 -6.189 1.00 10.18 84 ASP A O 1
ATOM 700 N N . GLY A 1 86 ? 17.135 -6.934 -4.477 1.00 10.33 85 GLY A N 1
ATOM 701 C CA . GLY A 1 86 ? 16.228 -6.019 -5.143 1.00 9.93 85 GLY A CA 1
ATOM 702 C C . GLY A 1 86 ? 16.853 -4.650 -5.330 1.00 9.94 85 GLY A C 1
ATOM 703 O O . GLY A 1 86 ? 16.661 -4.017 -6.359 1.00 11.63 85 GLY A O 1
ATOM 704 N N . SER A 1 87 ? 17.628 -4.218 -4.340 1.00 10.42 86 SER A N 1
ATOM 705 C CA . SER A 1 87 ? 18.295 -2.932 -4.425 1.00 9.64 86 SER A CA 1
ATOM 706 C C . SER A 1 87 ? 19.429 -2.962 -5.452 1.00 11.19 86 SER A C 1
ATOM 707 O O . SER A 1 87 ? 19.678 -1.969 -6.128 1.00 10.89 86 SER A O 1
ATOM 710 N N . LEU A 1 88 ? 20.105 -4.102 -5.583 1.00 10.04 87 LEU A N 1
ATOM 711 C CA . LEU A 1 88 ? 21.103 -4.232 -6.636 1.00 10.55 87 LEU A CA 1
ATOM 712 C C . LEU A 1 88 ? 20.466 -3.920 -7.977 1.00 12.63 87 LEU A C 1
ATOM 713 O O . LEU A 1 88 ? 21.026 -3.189 -8.792 1.00 13.25 87 LEU A O 1
ATOM 718 N N . LYS A 1 89 ? 19.277 -4.474 -8.212 1.00 11.74 88 LYS A N 1
ATOM 719 C CA A LYS A 1 89 ? 18.577 -4.283 -9.474 0.47 13.58 88 LYS A CA 1
ATOM 720 C CA B LYS A 1 89 ? 18.585 -4.280 -9.475 0.53 13.42 88 LYS A CA 1
ATOM 721 C C . LYS A 1 89 ? 18.024 -2.874 -9.640 1.00 13.59 88 LYS A C 1
ATOM 722 O O . LYS A 1 89 ? 18.160 -2.271 -10.710 1.00 18.18 88 LYS A O 1
ATOM 733 N N . ASP A 1 90 ? 17.388 -2.357 -8.591 1.00 12.53 89 ASP A N 1
ATOM 734 C CA . ASP A 1 90 ? 16.719 -1.047 -8.708 1.00 14.34 89 ASP A CA 1
ATOM 735 C C . ASP A 1 90 ? 17.683 0.124 -8.613 1.00 13.86 89 ASP A C 1
ATOM 736 O O . ASP A 1 90 ? 17.580 1.097 -9.366 1.00 16.34 89 ASP A O 1
ATOM 741 N N . ASN A 1 91 ? 18.625 0.006 -7.688 1.00 13.92 90 ASN A N 1
ATOM 742 C CA . ASN A 1 91 ? 19.402 1.157 -7.235 1.00 16.62 90 ASN A CA 1
ATOM 743 C C . ASN A 1 91 ? 20.876 1.086 -7.605 1.00 14.23 90 ASN A C 1
ATOM 744 O O . ASN A 1 91 ? 21.577 2.102 -7.562 1.00 15.59 90 ASN A O 1
ATOM 749 N N . GLY A 1 92 ? 21.345 -0.108 -7.952 1.00 14.31 91 GLY A N 1
ATOM 750 C CA . GLY A 1 92 ? 22.740 -0.323 -8.287 1.00 13.66 91 GLY A CA 1
ATOM 751 C C . GLY A 1 92 ? 23.617 -0.700 -7.106 1.00 13.19 91 GLY A C 1
ATOM 752 O O . GLY A 1 92 ? 23.249 -0.568 -5.942 1.00 13.17 91 GLY A O 1
ATOM 753 N N . GLU A 1 93 ? 24.812 -1.162 -7.431 1.00 16.10 92 GLU A N 1
ATOM 754 C CA . GLU A 1 93 ? 25.742 -1.730 -6.471 1.00 15.14 92 GLU A CA 1
ATOM 755 C C . GLU A 1 93 ? 26.260 -0.720 -5.435 1.00 13.95 92 GLU A C 1
ATOM 756 O O . GLU A 1 93 ? 26.319 -1.014 -4.230 1.00 13.75 92 GLU A O 1
ATOM 762 N N . ASP A 1 94 ? 26.633 0.474 -5.888 1.00 14.13 93 ASP A N 1
ATOM 763 C CA . ASP A 1 94 ? 27.189 1.463 -4.966 1.00 13.58 93 ASP A CA 1
ATOM 764 C C . ASP A 1 94 ? 26.174 1.893 -3.906 1.00 14.61 93 ASP A C 1
ATOM 765 O O . ASP A 1 94 ? 26.477 1.945 -2.709 1.00 13.76 93 ASP A O 1
ATOM 770 N N . PHE A 1 95 ? 24.963 2.212 -4.355 1.00 11.78 94 PHE A N 1
ATOM 771 C CA . PHE A 1 95 ? 23.901 2.584 -3.432 1.00 11.12 94 PHE A CA 1
ATOM 772 C C . PHE A 1 95 ? 23.611 1.457 -2.451 1.00 10.19 94 PHE A C 1
ATOM 773 O O . PHE A 1 95 ? 23.480 1.678 -1.247 1.00 10.24 94 PHE A O 1
ATOM 781 N N . THR A 1 96 ? 23.474 0.248 -2.980 1.00 9.74 95 THR A N 1
ATOM 782 C CA . THR A 1 96 ? 23.135 -0.892 -2.144 1.00 8.87 95 THR A CA 1
ATOM 783 C C . THR A 1 96 ? 24.186 -1.149 -1.066 1.00 9.70 95 THR A C 1
ATOM 784 O O . THR A 1 96 ? 23.842 -1.382 0.085 1.00 10.28 95 THR A O 1
ATOM 788 N N . ARG A 1 97 ? 25.456 -1.085 -1.437 1.00 10.63 96 ARG A N 1
ATOM 789 C CA A ARG A 1 97 ? 26.520 -1.298 -0.460 0.50 12.18 96 ARG A CA 1
ATOM 790 C CA B ARG A 1 97 ? 26.538 -1.284 -0.473 0.50 12.28 96 ARG A CA 1
ATOM 791 C C . ARG A 1 97 ? 26.478 -0.272 0.669 1.00 13.16 96 ARG A C 1
ATOM 792 O O . ARG A 1 97 ? 26.843 -0.579 1.803 1.00 13.14 96 ARG A O 1
ATOM 807 N N . LYS A 1 98 ? 26.020 0.939 0.360 1.00 11.41 97 LYS A N 1
ATOM 808 C CA . LYS A 1 98 ? 25.975 2.031 1.330 1.00 10.68 97 LYS A CA 1
ATOM 809 C C . LYS A 1 98 ? 24.714 2.072 2.187 1.00 10.32 97 LYS A C 1
ATOM 810 O O . LYS A 1 98 ? 24.731 2.609 3.302 1.00 13.15 97 LYS A O 1
ATOM 816 N N . TYR A 1 99 ? 23.621 1.529 1.679 1.00 9.92 98 TYR A N 1
ATOM 817 C CA . TYR A 1 99 ? 22.322 1.656 2.339 1.00 11.38 98 TYR A CA 1
ATOM 818 C C . TYR A 1 99 ? 21.618 0.348 2.695 1.00 14.44 98 TYR A C 1
ATOM 819 O O . TYR A 1 99 ? 20.489 0.368 3.203 1.00 18.10 98 TYR A O 1
ATOM 828 N N . VAL A 1 100 ? 22.224 -0.792 2.377 1.00 10.57 99 VAL A N 1
ATOM 829 C CA . VAL A 1 100 ? 21.611 -2.061 2.739 1.00 11.43 99 VAL A CA 1
ATOM 830 C C . VAL A 1 100 ? 22.690 -2.969 3.321 1.00 9.93 99 VAL A C 1
ATOM 831 O O . VAL A 1 100 ? 23.688 -3.254 2.658 1.00 11.29 99 VAL A O 1
ATOM 835 N N . ALA A 1 101 ? 22.503 -3.443 4.553 1.00 9.16 100 ALA A N 1
ATOM 836 C CA . ALA A 1 101 ? 23.458 -4.382 5.112 1.00 9.19 100 ALA A CA 1
ATOM 837 C C . ALA A 1 101 ? 23.461 -5.714 4.354 1.00 8.86 100 ALA A C 1
ATOM 838 O O . ALA A 1 101 ? 22.433 -6.152 3.841 1.00 9.42 100 ALA A O 1
ATOM 840 N N . LEU A 1 102 ? 24.620 -6.336 4.268 1.00 10.25 101 LEU A N 1
ATOM 841 C CA . LEU A 1 102 ? 24.694 -7.700 3.749 1.00 8.63 101 LEU A CA 1
ATOM 842 C C . LEU A 1 102 ? 23.785 -8.627 4.562 1.00 11.05 101 LEU A C 1
ATOM 843 O O . LEU A 1 102 ? 23.631 -8.460 5.777 1.00 10.46 101 LEU A O 1
ATOM 848 N N . PRO A 1 103 ? 23.185 -9.624 3.903 1.00 9.40 102 PRO A N 1
ATOM 849 C CA . PRO A 1 103 ? 22.463 -10.642 4.654 1.00 8.19 102 PRO A CA 1
ATOM 850 C C . PRO A 1 103 ? 23.367 -11.246 5.733 1.00 8.87 102 PRO A C 1
ATOM 851 O O . PRO A 1 103 ? 24.543 -11.541 5.478 1.00 9.79 102 PRO A O 1
ATOM 855 N N . ASN A 1 104 ? 22.796 -11.433 6.923 1.00 8.85 103 ASN A N 1
ATOM 856 C CA . ASN A 1 104 ? 23.508 -11.877 8.120 1.00 9.15 103 ASN A CA 1
ATOM 857 C C . ASN A 1 104 ? 24.432 -10.829 8.722 1.00 9.58 103 ASN A C 1
ATOM 858 O O . ASN A 1 104 ? 25.179 -11.130 9.633 1.00 11.97 103 ASN A O 1
ATOM 863 N N . HIS A 1 105 ? 24.349 -9.599 8.228 1.00 9.42 104 HIS A N 1
ATOM 864 C CA . HIS A 1 105 ? 25.100 -8.489 8.826 1.00 10.71 104 HIS A CA 1
ATOM 865 C C . HIS A 1 105 ? 24.174 -7.330 9.144 1.00 9.66 104 HIS A C 1
ATOM 866 O O . HIS A 1 105 ? 24.639 -6.202 9.369 1.00 11.28 104 HIS A O 1
ATOM 873 N N . SER A 1 106 ? 22.863 -7.575 9.139 1.00 9.00 105 SER A N 1
ATOM 874 C CA . SER A 1 106 ? 21.869 -6.532 9.432 1.00 8.49 105 SER A CA 1
ATOM 875 C C . SER A 1 106 ? 21.363 -6.611 10.865 1.00 8.65 105 SER A C 1
ATOM 876 O O . SER A 1 106 ? 20.982 -7.684 11.342 1.00 9.65 105 SER A O 1
ATOM 879 N N . GLU A 1 107 ? 21.355 -5.472 11.556 1.00 10.14 106 GLU A N 1
ATOM 880 C CA . GLU A 1 107 ? 20.724 -5.380 12.868 1.00 11.71 106 GLU A CA 1
ATOM 881 C C . GLU A 1 107 ? 19.269 -5.715 12.836 1.00 10.14 106 GLU A C 1
ATOM 882 O O . GLU A 1 107 ? 18.696 -6.063 13.866 1.00 10.94 106 GLU A O 1
ATOM 888 N N . HIS A 1 108 ? 18.631 -5.593 11.673 1.00 8.96 107 HIS A N 1
ATOM 889 C CA . HIS A 1 108 ? 17.211 -5.918 11.630 1.00 8.32 107 HIS A CA 1
ATOM 890 C C . HIS A 1 108 ? 16.952 -7.398 11.917 1.00 9.48 107 HIS A C 1
ATOM 891 O O . HIS A 1 108 ? 15.870 -7.769 12.368 1.00 10.74 107 HIS A O 1
ATOM 898 N N . GLN A 1 109 ? 17.955 -8.237 11.669 1.00 9.61 108 GLN A N 1
ATOM 899 C CA . GLN A 1 109 ? 17.825 -9.667 11.930 1.00 9.76 108 GLN A CA 1
ATOM 900 C C . GLN A 1 109 ? 17.922 -10.011 13.417 1.00 8.30 108 GLN A C 1
ATOM 901 O O . GLN A 1 109 ? 17.792 -11.163 13.784 1.00 11.67 108 GLN A O 1
ATOM 907 N N . THR A 1 110 ? 18.123 -9.007 14.276 1.00 11.11 109 THR A N 1
ATOM 908 C CA . THR A 1 110 ? 18.217 -9.260 15.725 1.00 12.52 109 THR A CA 1
ATOM 909 C C . THR A 1 110 ? 16.924 -8.961 16.487 1.00 11.59 109 THR A C 1
ATOM 910 O O . THR A 1 110 ? 16.783 -9.340 17.646 1.00 12.46 109 THR A O 1
ATOM 914 N N . GLY A 1 111 ? 16.001 -8.234 15.864 1.00 9.50 110 GLY A N 1
ATOM 915 C CA . GLY A 1 111 ? 14.828 -7.758 16.588 1.00 11.09 110 GLY A CA 1
ATOM 916 C C . GLY A 1 111 ? 15.071 -6.524 17.441 1.00 8.55 110 GLY A C 1
ATOM 917 O O . GLY A 1 111 ? 14.169 -6.104 18.170 1.00 9.65 110 GLY A O 1
ATOM 918 N N . LEU A 1 112 ? 16.273 -5.951 17.356 1.00 8.36 111 LEU A N 1
ATOM 919 C CA . LEU A 1 112 ? 16.656 -4.776 18.149 1.00 8.17 111 LEU A CA 1
ATOM 920 C C . LEU A 1 112 ? 16.629 -3.480 17.358 1.00 8.95 111 LEU A C 1
ATOM 921 O O . LEU A 1 112 ? 16.843 -2.415 17.925 1.00 9.45 111 LEU A O 1
ATOM 926 N N . ALA A 1 113 ? 16.377 -3.559 16.051 1.00 8.43 112 ALA A N 1
ATOM 927 C CA . ALA A 1 113 ? 16.441 -2.365 15.208 1.00 9.50 112 ALA A CA 1
ATOM 928 C C . ALA A 1 113 ? 15.109 -2.058 14.579 1.00 9.37 112 ALA A C 1
ATOM 929 O O . ALA A 1 113 ? 14.361 -2.948 14.203 1.00 10.04 112 ALA A O 1
ATOM 931 N N . ILE A 1 114 ? 14.838 -0.770 14.449 1.00 9.44 113 ILE A N 1
ATOM 932 C CA . ILE A 1 114 ? 13.607 -0.327 13.827 1.00 9.90 113 ILE A CA 1
ATOM 933 C C . ILE A 1 114 ? 13.876 0.875 12.932 1.00 9.61 113 ILE A C 1
ATOM 934 O O . ILE A 1 114 ? 14.644 1.770 13.279 1.00 10.08 113 ILE A O 1
ATOM 939 N N . ASP A 1 115 ? 13.228 0.869 11.765 1.00 9.51 114 ASP A N 1
ATOM 940 C CA . ASP A 1 115 ? 13.197 2.026 10.882 1.00 9.83 114 ASP A CA 1
ATOM 941 C C . ASP A 1 115 ? 11.880 2.740 11.120 1.00 12.07 114 ASP A C 1
ATOM 942 O O . ASP A 1 115 ? 10.815 2.114 11.079 1.00 12.06 114 ASP A O 1
ATOM 947 N N . LEU A 1 116 ? 11.952 4.047 11.359 1.00 10.78 115 LEU A N 1
ATOM 948 C CA . LEU A 1 116 ? 10.779 4.863 11.624 1.00 11.35 115 LEU A CA 1
ATOM 949 C C . LEU A 1 116 ? 10.588 5.915 10.531 1.00 12.97 115 LEU A C 1
ATOM 950 O O . LEU A 1 116 ? 11.557 6.359 9.902 1.00 15.10 115 LEU A O 1
ATOM 955 N N . GLY A 1 117 ? 9.346 6.320 10.310 1.00 14.38 116 GLY A N 1
ATOM 956 C CA . GLY A 1 117 ? 9.077 7.353 9.329 1.00 16.92 116 GLY A CA 1
ATOM 957 C C . GLY A 1 117 ? 7.929 8.244 9.721 1.00 18.72 116 GLY A C 1
ATOM 958 O O . GLY A 1 117 ? 7.084 7.884 10.551 1.00 18.03 116 GLY A O 1
ATOM 959 N N . LEU A 1 118 ? 7.916 9.436 9.127 1.00 28.44 117 LEU A N 1
ATOM 960 C CA . LEU A 1 118 ? 6.782 10.343 9.212 1.00 39.47 117 LEU A CA 1
ATOM 961 C C . LEU A 1 118 ? 5.544 9.667 8.643 1.00 25.32 117 LEU A C 1
ATOM 962 O O . LEU A 1 118 ? 5.615 9.005 7.605 1.00 41.26 117 LEU A O 1
ATOM 967 N N . ASN A 1 119 ? 4.411 9.813 9.320 1.00 31.82 118 ASN A N 1
ATOM 968 C CA . ASN A 1 119 ? 3.181 9.225 8.812 1.00 33.91 118 ASN A CA 1
ATOM 969 C C . ASN A 1 119 ? 2.654 10.011 7.625 1.00 47.54 118 ASN A C 1
ATOM 970 O O . ASN A 1 119 ? 2.017 11.051 7.786 1.00 55.48 118 ASN A O 1
ATOM 975 N N . LYS A 1 120 ? 2.935 9.500 6.434 1.00 51.04 119 LYS A N 1
ATOM 976 C CA . LYS A 1 120 ? 2.376 10.035 5.207 1.00 55.76 119 LYS A CA 1
ATOM 977 C C . LYS A 1 120 ? 1.970 8.845 4.345 1.00 48.92 119 LYS A C 1
ATOM 978 O O . LYS A 1 120 ? 2.540 7.760 4.470 1.00 59.48 119 LYS A O 1
ATOM 984 N N . LYS A 1 121 ? 0.981 9.037 3.479 1.00 54.15 120 LYS A N 1
ATOM 985 C CA . LYS A 1 121 ? 0.421 7.913 2.729 1.00 64.66 120 LYS A CA 1
ATOM 986 C C . LYS A 1 121 ? 1.408 7.194 1.799 1.00 66.68 120 LYS A C 1
ATOM 987 O O . LYS A 1 121 ? 1.221 6.018 1.484 1.00 66.18 120 LYS A O 1
ATOM 993 N N . ASP A 1 122 ? 2.454 7.890 1.366 1.00 65.58 121 ASP A N 1
ATOM 994 C CA . ASP A 1 122 ? 3.503 7.246 0.582 1.00 56.72 121 ASP A CA 1
ATOM 995 C C . ASP A 1 122 ? 4.850 7.372 1.290 1.00 52.10 121 ASP A C 1
ATOM 996 O O . ASP A 1 122 ? 5.363 8.475 1.478 1.00 58.99 121 ASP A O 1
ATOM 1001 N N . ILE A 1 123 ? 5.411 6.235 1.689 1.00 48.01 122 ILE A N 1
ATOM 1002 C CA . ILE A 1 123 ? 6.667 6.209 2.428 1.00 51.99 122 ILE A CA 1
ATOM 1003 C C . ILE A 1 123 ? 7.679 5.323 1.711 1.00 50.69 122 ILE A C 1
ATOM 1004 O O . ILE A 1 123 ? 7.362 4.187 1.350 1.00 48.23 122 ILE A O 1
ATOM 1009 N N . ASP A 1 124 ? 8.887 5.837 1.490 1.00 40.36 123 ASP A N 1
ATOM 1010 C CA . ASP A 1 124 ? 9.925 5.027 0.866 1.00 33.50 123 ASP A CA 1
ATOM 1011 C C . ASP A 1 124 ? 10.419 3.991 1.861 1.00 33.80 123 ASP A C 1
ATOM 1012 O O . ASP A 1 124 ? 10.914 4.329 2.934 1.00 36.87 123 ASP A O 1
ATOM 1017 N N . PHE A 1 125 ? 10.260 2.724 1.498 1.00 35.57 124 PHE A N 1
ATOM 1018 C CA . PHE A 1 125 ? 10.612 1.619 2.379 1.00 29.37 124 PHE A CA 1
ATOM 1019 C C . PHE A 1 125 ? 12.103 1.563 2.715 1.00 34.28 124 PHE A C 1
ATOM 1020 O O . PHE A 1 125 ? 12.473 1.286 3.859 1.00 25.99 124 PHE A O 1
ATOM 1028 N N . ILE A 1 126 ? 12.952 1.814 1.720 1.00 29.69 125 ILE A N 1
ATOM 1029 C CA . ILE A 1 126 ? 14.403 1.742 1.905 1.00 29.82 125 ILE A CA 1
ATOM 1030 C C . ILE A 1 126 ? 14.951 2.977 2.628 1.00 30.00 125 ILE A C 1
ATOM 1031 O O . ILE A 1 126 ? 15.805 2.869 3.507 1.00 34.51 125 ILE A O 1
ATOM 1036 N N . ARG A 1 127 ? 14.438 4.148 2.273 1.00 28.58 126 ARG A N 1
ATOM 1037 C CA A ARG A 1 127 ? 14.883 5.398 2.877 0.25 27.25 126 ARG A CA 1
ATOM 1038 C CA B ARG A 1 127 ? 14.882 5.393 2.896 0.15 25.32 126 ARG A CA 1
ATOM 1039 C CA C ARG A 1 127 ? 14.872 5.384 2.919 0.60 30.63 126 ARG A CA 1
ATOM 1040 C C . ARG A 1 127 ? 13.708 6.277 3.326 1.00 32.29 126 ARG A C 1
ATOM 1041 O O . ARG A 1 127 ? 13.405 7.278 2.682 1.00 39.07 126 ARG A O 1
ATOM 1063 N N . PRO A 1 128 ? 13.042 5.906 4.435 1.00 26.26 127 PRO A N 1
ATOM 1064 C CA . PRO A 1 128 ? 11.869 6.649 4.920 1.00 30.20 127 PRO A CA 1
ATOM 1065 C C . PRO A 1 128 ? 12.212 8.019 5.492 1.00 23.92 127 PRO A C 1
ATOM 1066 O O . PRO A 1 128 ? 13.324 8.220 5.990 1.00 32.05 127 PRO A O 1
ATOM 1070 N N . ASP A 1 129 ? 11.250 8.938 5.442 1.00 24.78 128 ASP A N 1
ATOM 1071 C CA . ASP A 1 129 ? 11.448 10.302 5.921 1.00 30.24 128 ASP A CA 1
ATOM 1072 C C . ASP A 1 129 ? 11.348 10.382 7.445 1.00 22.95 128 ASP A C 1
ATOM 1073 O O . ASP A 1 129 ? 10.295 10.113 8.024 1.00 27.49 128 ASP A O 1
ATOM 1078 N N . PHE A 1 130 ? 12.449 10.766 8.082 1.00 19.97 129 PHE A N 1
ATOM 1079 C CA . PHE A 1 130 ? 12.486 10.942 9.535 1.00 19.46 129 PHE A CA 1
ATOM 1080 C C . PHE A 1 130 ? 13.380 12.144 9.825 1.00 17.56 129 PHE A C 1
ATOM 1081 O O . PHE A 1 130 ? 14.548 11.987 10.198 1.00 16.40 129 PHE A O 1
ATOM 1089 N N . PRO A 1 131 ? 12.831 13.348 9.633 1.00 18.63 130 PRO A N 1
ATOM 1090 C CA . PRO A 1 131 ? 13.642 14.572 9.666 1.00 18.77 130 PRO A CA 1
ATOM 1091 C C . PRO A 1 131 ? 14.182 14.933 11.048 1.00 19.57 130 PRO A C 1
ATOM 1092 O O . PRO A 1 131 ? 13.849 14.318 12.063 1.00 18.06 130 PRO A O 1
A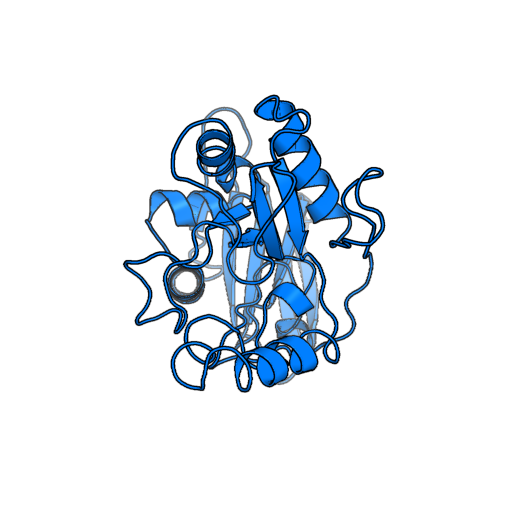TOM 1096 N N . TYR A 1 132 ? 15.052 15.937 11.057 1.00 18.77 131 TYR A N 1
ATOM 1097 C CA . TYR A 1 132 ? 15.668 16.424 12.279 1.00 19.25 131 TYR A CA 1
ATOM 1098 C C . TYR A 1 132 ? 14.879 17.631 12.781 1.00 25.24 131 TYR A C 1
ATOM 1099 O O . TYR A 1 132 ? 15.447 18.595 13.307 1.00 32.51 131 TYR A O 1
ATOM 1108 N N . ASP A 1 133 ? 13.562 17.566 12.589 1.00 21.10 132 ASP A N 1
ATOM 1109 C CA . ASP A 1 133 ? 12.621 18.573 13.058 1.00 23.47 132 ASP A CA 1
ATOM 1110 C C . ASP A 1 133 ? 11.384 17.912 13.628 1.00 24.52 132 ASP A C 1
ATOM 1111 O O . ASP A 1 133 ? 11.139 16.729 13.390 1.00 23.64 132 ASP A O 1
ATOM 1116 N N . GLY A 1 134 ? 10.611 18.682 14.382 1.00 24.80 133 GLY A N 1
ATOM 1117 C CA . GLY A 1 134 ? 9.301 18.249 14.833 1.00 25.37 133 GLY A CA 1
ATOM 1118 C C . GLY A 1 134 ? 9.307 16.976 15.655 1.00 23.64 133 GLY A C 1
ATOM 1119 O O . GLY A 1 134 ? 10.264 16.686 16.379 1.00 22.30 133 GLY A O 1
ATOM 1120 N N . ILE A 1 135 ? 8.227 16.214 15.518 1.00 24.79 134 ILE A N 1
ATOM 1121 C CA . ILE A 1 135 ? 7.994 15.027 16.329 1.00 22.84 134 ILE A CA 1
ATOM 1122 C C . ILE A 1 135 ? 9.077 13.965 16.150 1.00 22.49 134 ILE A C 1
ATOM 1123 O O . ILE A 1 135 ? 9.444 13.287 17.108 1.00 19.79 134 ILE A O 1
ATOM 1128 N N . CYS A 1 136 ? 9.601 13.825 14.933 1.00 20.37 135 CYS A N 1
ATOM 1129 C CA . CYS A 1 136 ? 10.640 12.834 14.682 1.00 18.27 135 CYS A CA 1
ATOM 1130 C C . CYS A 1 136 ? 11.905 13.168 15.457 1.00 17.24 135 CYS A C 1
ATOM 1131 O O . CYS A 1 136 ? 12.585 12.278 15.972 1.00 17.85 135 CYS A O 1
ATOM 1134 N N . ASP A 1 137 ? 12.215 14.457 15.551 1.00 19.39 136 ASP A N 1
ATOM 1135 C CA . ASP A 1 137 ? 13.388 14.867 16.313 1.00 21.02 136 ASP A CA 1
ATOM 1136 C C . ASP A 1 137 ? 13.145 14.788 17.819 1.00 17.68 136 ASP A C 1
ATOM 1137 O O . ASP A 1 137 ? 14.081 14.544 18.585 1.00 20.56 136 ASP A O 1
ATOM 1142 N N . GLU A 1 138 ? 11.900 14.976 18.242 1.00 19.17 137 GLU A N 1
ATOM 1143 C CA . GLU A 1 138 ? 11.545 14.726 19.636 1.00 21.21 137 GLU A CA 1
ATOM 1144 C C . GLU A 1 138 ? 11.810 13.268 19.990 1.00 20.13 137 GLU A C 1
ATOM 1145 O O . GLU A 1 138 ? 12.360 12.966 21.053 1.00 19.81 137 GLU A O 1
ATOM 1151 N N . PHE A 1 139 ? 11.441 12.356 19.097 1.00 17.25 138 PHE A N 1
ATOM 1152 C CA . PHE A 1 139 ? 11.772 10.957 19.303 1.00 16.11 138 PHE A CA 1
ATOM 1153 C C . PHE A 1 139 ? 13.284 10.768 19.411 1.00 15.81 138 PHE A C 1
ATOM 1154 O O . PHE A 1 139 ? 13.786 10.090 20.323 1.00 15.62 138 PHE A O 1
ATOM 1162 N N . ARG A 1 140 ? 14.004 11.327 18.443 1.00 14.94 139 ARG A N 1
ATOM 1163 C CA . ARG A 1 140 ? 15.439 11.124 18.345 1.00 15.62 139 ARG A CA 1
ATOM 1164 C C . ARG A 1 140 ? 16.139 11.628 19.599 1.00 17.24 139 ARG A C 1
ATOM 1165 O O . ARG A 1 140 ? 17.068 10.983 20.097 1.00 19.75 139 ARG A O 1
ATOM 1173 N N . ARG A 1 141 ? 15.679 12.751 20.135 1.00 19.03 140 ARG A N 1
ATOM 1174 C CA A ARG A 1 141 ? 16.297 13.336 21.323 0.50 15.70 140 ARG A CA 1
ATOM 1175 C CA B ARG A 1 141 ? 16.321 13.312 21.316 0.50 18.02 140 ARG A CA 1
ATOM 1176 C C . ARG A 1 141 ? 15.923 12.599 22.617 1.00 23.08 140 ARG A C 1
ATOM 1177 O O . ARG A 1 141 ? 16.696 12.574 23.573 1.00 23.31 140 ARG A O 1
ATOM 1192 N N . ALA A 1 142 ? 14.743 11.982 22.642 1.00 18.57 141 ALA A N 1
ATOM 1193 C CA . ALA A 1 142 ? 14.308 11.206 23.812 1.00 17.60 141 ALA A CA 1
ATOM 1194 C C . ALA A 1 142 ? 14.893 9.790 23.838 1.00 17.24 141 ALA A C 1
ATOM 1195 O O . ALA A 1 142 ? 15.094 9.203 24.907 1.00 18.07 141 ALA A O 1
ATOM 1197 N N . ALA A 1 143 ? 15.163 9.245 22.661 1.00 14.06 142 ALA A N 1
ATOM 1198 C CA . ALA A 1 143 ? 15.549 7.848 22.518 1.00 14.50 142 ALA A CA 1
ATOM 1199 C C . ALA A 1 143 ? 16.662 7.358 23.463 1.00 17.01 142 ALA A C 1
ATOM 1200 O O . ALA A 1 143 ? 16.517 6.288 24.072 1.00 14.44 142 ALA A O 1
ATOM 1202 N N . PRO A 1 144 ? 17.761 8.129 23.608 1.00 14.11 143 PRO A N 1
ATOM 1203 C CA . PRO A 1 144 ? 18.852 7.598 24.445 1.00 14.60 143 PRO A CA 1
ATOM 1204 C C . PRO A 1 144 ? 18.504 7.498 25.932 1.00 18.01 143 PRO A C 1
ATOM 1205 O O . PRO A 1 144 ? 19.159 6.739 26.659 1.00 16.04 143 PRO A O 1
ATOM 1209 N N . ASP A 1 145 ? 17.485 8.227 26.377 1.00 16.58 144 ASP A N 1
ATOM 1210 C CA . ASP A 1 145 ? 17.012 8.099 27.747 1.00 16.19 144 ASP A CA 1
ATOM 1211 C C . ASP A 1 145 ? 16.295 6.770 27.989 1.00 19.08 144 ASP A C 1
ATOM 1212 O O . ASP A 1 145 ? 16.055 6.394 29.137 1.00 19.92 144 ASP A O 1
ATOM 1217 N N . TYR A 1 146 ? 15.951 6.066 26.908 1.00 16.26 145 TYR A N 1
ATOM 1218 C CA . TYR A 1 146 ? 15.146 4.850 27.012 1.00 15.84 145 TYR A CA 1
ATOM 1219 C C . TYR A 1 146 ? 15.837 3.602 26.486 1.00 15.19 145 TYR A C 1
ATOM 1220 O O . TYR A 1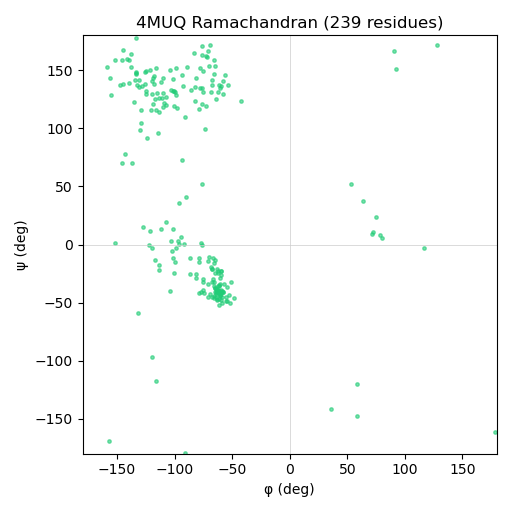 146 ? 15.286 2.504 26.579 1.00 19.32 145 TYR A O 1
ATOM 1229 N N . GLY A 1 147 ? 17.037 3.745 25.940 1.00 12.19 146 GLY A N 1
ATOM 1230 C CA . GLY A 1 147 ? 17.751 2.581 25.464 1.00 12.03 146 GLY A CA 1
ATOM 1231 C C . GLY A 1 147 ? 18.030 2.527 23.972 1.00 10.65 146 GLY A C 1
ATOM 1232 O O . GLY A 1 147 ? 18.662 1.580 23.500 1.00 10.81 146 GLY A O 1
ATOM 1233 N N . PHE A 1 148 ? 17.548 3.521 23.228 1.00 11.56 147 PHE A N 1
ATOM 1234 C CA . PHE A 1 148 ? 17.739 3.555 21.775 1.00 10.96 147 PHE A CA 1
ATOM 1235 C C . PHE A 1 148 ? 18.809 4.556 21.338 1.00 11.69 147 PHE A C 1
ATOM 1236 O O . PHE A 1 148 ? 19.027 5.584 22.000 1.00 13.52 147 PHE A O 1
ATOM 1244 N N . THR A 1 149 ? 19.470 4.259 20.221 1.00 12.42 148 THR A N 1
ATOM 1245 C CA . THR A 1 149 ? 20.459 5.161 19.641 1.00 12.53 148 THR A CA 1
ATOM 1246 C C . THR A 1 149 ? 20.208 5.272 18.135 1.00 10.17 148 THR A C 1
ATOM 1247 O O . THR A 1 149 ? 19.794 4.296 17.507 1.00 11.14 148 THR A O 1
ATOM 1251 N N . GLN A 1 150 ? 20.463 6.433 17.544 1.00 12.03 149 GLN A N 1
ATOM 1252 C CA . GLN A 1 150 ? 20.427 6.508 16.086 1.00 11.36 149 GLN A CA 1
ATOM 1253 C C . GLN A 1 150 ? 21.720 5.867 15.590 1.00 10.71 149 GLN A C 1
ATOM 1254 O O . GLN A 1 150 ? 22.827 6.290 15.940 1.00 13.02 149 GLN A O 1
ATOM 1260 N N . ARG A 1 151 ? 21.576 4.829 14.790 1.00 10.10 150 ARG A N 1
ATOM 1261 C CA . ARG A 1 151 ? 22.682 3.919 14.527 1.00 9.65 150 ARG A CA 1
ATOM 1262 C C . ARG A 1 151 ? 23.754 4.445 13.584 1.00 10.49 150 ARG A C 1
ATOM 1263 O O . ARG A 1 151 ? 24.955 4.200 13.816 1.00 10.28 150 ARG A O 1
ATOM 1271 N N . TYR A 1 152 ? 23.336 5.159 12.535 1.00 9.30 151 TYR A N 1
ATOM 1272 C CA . TYR A 1 152 ? 24.211 5.477 11.414 1.00 9.11 151 TYR A CA 1
ATOM 1273 C C . TYR A 1 152 ? 24.272 6.974 11.191 1.00 11.12 151 TYR A C 1
ATOM 1274 O O . TYR A 1 152 ? 23.452 7.560 10.475 1.00 11.58 151 TYR A O 1
ATOM 1283 N N . ALA A 1 153 ? 25.252 7.608 11.823 1.00 10.87 152 ALA A N 1
ATOM 1284 C CA . ALA A 1 153 ? 25.433 9.046 11.701 1.00 10.83 152 ALA A CA 1
ATOM 1285 C C . ALA A 1 153 ? 26.332 9.410 10.525 1.00 11.55 152 ALA A C 1
ATOM 1286 O O . ALA A 1 153 ? 27.207 8.631 10.134 1.00 13.14 152 ALA A O 1
ATOM 1288 N N . ARG A 1 154 ? 26.143 10.606 9.971 1.00 13.16 153 ARG A N 1
ATOM 1289 C CA . ARG A 1 154 ? 26.989 11.068 8.881 1.00 14.26 153 ARG A CA 1
ATOM 1290 C C . ARG A 1 154 ? 28.472 11.088 9.273 1.00 16.20 153 ARG A C 1
ATOM 1291 O O . ARG A 1 154 ? 29.337 10.706 8.479 1.00 17.53 153 ARG A O 1
ATOM 1299 N N . ASP A 1 155 ? 28.781 11.526 10.494 1.00 15.27 154 ASP A N 1
ATOM 1300 C CA . ASP A 1 155 ? 30.195 11.637 10.867 1.00 17.63 154 ASP A CA 1
ATOM 1301 C C . ASP A 1 155 ? 30.885 10.318 11.210 1.00 15.45 154 ASP A C 1
ATOM 1302 O O . ASP A 1 155 ? 32.079 10.312 11.517 1.00 18.55 154 ASP A O 1
ATOM 1307 N N . LYS A 1 156 ? 30.157 9.207 11.113 1.00 14.46 155 LYS A N 1
ATOM 1308 C CA . LYS A 1 156 ? 30.709 7.901 11.461 1.00 12.84 155 LYS A CA 1
ATOM 1309 C C . LYS A 1 156 ? 30.673 6.914 10.301 1.00 12.29 155 LYS A C 1
ATOM 1310 O O . LYS A 1 156 ? 30.915 5.726 10.503 1.00 12.68 155 LYS A O 1
ATOM 1316 N N . GLU A 1 157 ? 30.388 7.401 9.096 1.00 12.75 156 GLU A N 1
ATOM 1317 C CA . GLU A 1 157 ? 30.245 6.523 7.930 1.00 13.47 156 GLU A CA 1
ATOM 1318 C C . GLU A 1 157 ? 31.444 5.624 7.676 1.00 13.86 156 GLU A C 1
ATOM 1319 O O . GLU A 1 157 ? 31.289 4.468 7.278 1.00 14.98 156 GLU A O 1
ATOM 1325 N N . GLU A 1 158 ? 32.641 6.137 7.921 1.00 15.45 157 GLU A N 1
ATOM 1326 C CA A GLU A 1 158 ? 33.847 5.369 7.640 0.50 16.71 157 GLU A CA 1
ATOM 1327 C CA B GLU A 1 158 ? 33.859 5.385 7.649 0.50 19.01 157 GLU A CA 1
ATOM 1328 C C . GLU A 1 158 ? 34.040 4.217 8.619 1.00 18.47 157 GLU A C 1
ATOM 1329 O O . GLU A 1 158 ? 34.667 3.209 8.285 1.00 26.65 157 GLU A O 1
ATOM 1340 N N . ILE A 1 159 ? 33.485 4.339 9.816 1.00 15.22 158 ILE A N 1
ATOM 1341 C CA . ILE A 1 159 ? 33.599 3.222 10.750 1.00 16.59 158 ILE A CA 1
ATOM 1342 C C . ILE A 1 159 ? 32.366 2.326 10.858 1.00 14.39 158 ILE A C 1
ATOM 1343 O O . ILE A 1 159 ? 32.499 1.165 11.205 1.00 13.62 158 ILE A O 1
ATOM 1348 N N . THR A 1 160 ? 31.175 2.838 10.545 1.00 12.41 159 THR A N 1
ATOM 1349 C CA . THR A 1 160 ? 29.995 1.971 10.493 1.00 10.64 159 THR A CA 1
ATOM 1350 C C . THR A 1 160 ? 29.927 1.220 9.164 1.00 11.43 159 THR A C 1
ATOM 1351 O O . THR A 1 160 ? 29.310 0.151 9.080 1.00 11.46 159 THR A O 1
ATOM 1355 N N . GLY A 1 161 ? 30.542 1.778 8.125 1.00 11.51 160 GLY A N 1
ATOM 1356 C CA . GLY A 1 161 ? 30.424 1.224 6.791 1.00 13.49 160 GLY A CA 1
ATOM 1357 C C . GLY A 1 161 ? 29.070 1.432 6.124 1.00 12.12 160 GLY A C 1
ATOM 1358 O O . GLY A 1 161 ? 28.813 0.826 5.083 1.00 13.08 160 GLY A O 1
ATOM 1359 N N . ILE A 1 162 ? 28.220 2.275 6.711 1.00 10.62 161 ILE A N 1
ATOM 1360 C CA . ILE A 1 162 ? 26.874 2.513 6.187 1.00 10.75 161 ILE A CA 1
ATOM 1361 C C . ILE A 1 162 ? 26.687 4.021 6.109 1.00 11.00 161 ILE A C 1
ATOM 1362 O O . ILE A 1 162 ? 27.132 4.749 6.998 1.00 10.99 161 ILE A O 1
ATOM 1367 N N . SER A 1 163 ? 26.033 4.504 5.063 1.00 11.94 162 SER A N 1
ATOM 1368 C CA . SER A 1 163 ? 25.782 5.935 4.938 1.00 12.56 162 SER A CA 1
ATOM 1369 C C . SER A 1 163 ? 24.837 6.436 6.026 1.00 11.60 162 SER A C 1
ATOM 1370 O O . SER A 1 163 ? 24.106 5.673 6.641 1.00 11.49 162 SER A O 1
ATOM 1373 N N . HIS A 1 164 ? 24.889 7.742 6.261 1.00 12.11 163 HIS A N 1
ATOM 1374 C CA . HIS A 1 164 ? 23.958 8.452 7.130 1.00 11.72 163 HIS A CA 1
ATOM 1375 C C . HIS A 1 164 ? 22.514 7.975 6.907 1.00 11.54 163 HIS A C 1
ATOM 1376 O O . HIS A 1 164 ? 22.003 8.064 5.786 1.00 12.56 163 HIS A O 1
ATOM 1383 N N . GLU A 1 165 ? 21.865 7.508 7.974 1.00 10.51 164 GLU A N 1
ATOM 1384 C CA . GLU A 1 165 ? 20.447 7.124 7.914 1.00 10.56 164 GLU A CA 1
ATOM 1385 C C . GLU A 1 165 ? 19.670 7.802 9.038 1.00 11.40 164 GLU A C 1
ATOM 1386 O O . GLU A 1 165 ? 19.768 7.414 10.190 1.00 13.25 164 GLU A O 1
ATOM 1392 N N . PRO A 1 166 ? 18.895 8.832 8.710 1.00 11.42 165 PRO A N 1
ATOM 1393 C CA . PRO A 1 166 ? 18.101 9.501 9.747 1.00 13.22 165 PRO A CA 1
ATOM 1394 C C . PRO A 1 166 ? 17.102 8.589 10.470 1.00 12.81 165 PRO A C 1
ATOM 1395 O O . PRO A 1 166 ? 16.718 8.895 11.604 1.00 11.38 165 PRO A O 1
ATOM 1399 N N . TRP A 1 167 ? 16.716 7.482 9.834 1.00 10.92 166 TRP A N 1
ATOM 1400 C CA . TRP A 1 167 ? 15.519 6.725 10.230 1.00 11.52 166 TRP A CA 1
ATOM 1401 C C . TRP A 1 167 ? 15.749 5.457 11.041 1.00 10.86 166 TRP A C 1
ATOM 1402 O O . TRP A 1 167 ? 14.780 4.891 11.537 1.00 10.85 166 TRP A O 1
ATOM 1413 N N . HIS A 1 168 ? 16.993 4.986 11.132 1.00 9.62 167 HIS A N 1
ATOM 1414 C CA . HIS A 1 168 ? 17.293 3.667 11.693 1.00 9.38 167 HIS A CA 1
ATOM 1415 C C . HIS A 1 168 ? 17.775 3.755 13.137 1.00 9.23 167 HIS A C 1
ATOM 1416 O O . HIS A 1 168 ? 18.811 4.371 13.429 1.00 10.52 167 HIS A O 1
ATOM 1423 N N . PHE A 1 169 ? 17.023 3.124 14.037 1.00 8.53 168 PHE A N 1
ATOM 1424 C CA . PHE A 1 169 ? 17.338 3.185 15.467 1.00 9.66 168 PHE A CA 1
ATOM 1425 C C . PHE A 1 169 ? 17.607 1.801 16.011 1.00 9.25 168 PHE A C 1
ATOM 1426 O O . PHE A 1 169 ? 16.951 0.833 15.640 1.00 9.98 168 PHE A O 1
ATOM 1434 N N . ARG A 1 170 ? 18.594 1.720 16.894 1.00 8.52 169 ARG A N 1
ATOM 1435 C CA . ARG A 1 170 ? 19.026 0.451 17.470 1.00 9.32 169 ARG A CA 1
ATOM 1436 C C . ARG A 1 170 ? 18.851 0.473 18.981 1.00 8.25 169 ARG A C 1
ATOM 1437 O O . ARG A 1 170 ? 19.277 1.431 19.643 1.00 9.55 169 ARG A O 1
ATOM 1445 N N . TYR A 1 171 ? 18.198 -0.552 19.521 1.00 8.81 170 TYR A N 1
ATOM 1446 C CA . TYR A 1 171 ? 18.106 -0.699 20.967 1.00 8.35 170 TYR A CA 1
ATOM 1447 C C . TYR A 1 171 ? 19.370 -1.356 21.502 1.00 8.91 170 TYR A C 1
ATOM 1448 O O . TYR A 1 171 ? 19.721 -2.468 21.080 1.00 10.07 170 TYR A O 1
ATOM 1457 N N . VAL A 1 172 ? 20.035 -0.678 22.443 1.00 8.26 171 VAL A N 1
ATOM 1458 C CA . VAL A 1 172 ? 21.175 -1.249 23.175 1.00 9.87 171 VAL A CA 1
ATOM 1459 C C . VAL A 1 172 ? 20.874 -1.362 24.659 1.00 11.36 171 VAL A C 1
ATOM 1460 O O . VAL A 1 172 ? 21.598 -2.043 25.396 1.00 12.11 171 VAL A O 1
ATOM 1464 N N . GLY A 1 173 ? 19.812 -0.703 25.108 1.00 11.89 172 GLY A N 1
ATOM 1465 C CA . GLY A 1 173 ? 19.464 -0.679 26.514 1.00 12.32 172 GLY A CA 1
ATOM 1466 C C . GLY A 1 173 ? 20.056 0.502 27.261 1.00 12.65 172 GLY A C 1
ATOM 1467 O O . GLY A 1 173 ? 21.115 1.021 26.900 1.00 14.24 172 GLY A O 1
ATOM 1468 N N . TYR A 1 174 ? 19.353 0.931 28.297 1.00 16.82 173 TYR A N 1
ATOM 1469 C CA . TYR A 1 174 ? 19.848 1.958 29.202 1.00 15.14 173 TYR A CA 1
ATOM 1470 C C . TYR A 1 174 ? 20.783 1.279 30.205 1.00 20.78 173 TYR A C 1
ATOM 1471 O O . TYR A 1 174 ? 20.512 0.163 30.643 1.00 21.89 173 TYR A O 1
ATOM 1480 N N . PRO A 1 175 ? 21.878 1.952 30.609 1.00 16.65 174 PRO A N 1
ATOM 1481 C CA . PRO A 1 175 ? 22.297 3.324 30.291 1.00 14.79 174 PRO A CA 1
ATOM 1482 C C . PRO A 1 175 ? 23.266 3.405 29.115 1.00 14.77 174 PRO A C 1
ATOM 1483 O O . PRO A 1 175 ? 23.779 4.497 28.828 1.00 15.02 174 PRO A O 1
ATOM 1487 N N . HIS A 1 176 ? 23.520 2.288 28.443 1.00 11.87 175 HIS A N 1
ATOM 1488 C CA . HIS A 1 176 ? 24.462 2.280 27.333 1.00 12.05 175 HIS A CA 1
ATOM 1489 C C . HIS A 1 176 ? 24.139 3.337 26.296 1.00 12.77 175 HIS A C 1
ATOM 1490 O O . HIS A 1 176 ? 25.033 4.031 25.822 1.00 13.80 175 HIS A O 1
ATOM 1497 N N . SER A 1 177 ? 22.859 3.469 25.950 1.00 12.58 176 SER A N 1
ATOM 1498 C CA . SER A 1 177 ? 22.451 4.459 24.957 1.00 11.54 176 SER A CA 1
ATOM 1499 C C . SER A 1 177 ? 22.769 5.884 25.393 1.00 13.54 176 SER A C 1
ATOM 1500 O O . SER A 1 177 ? 23.105 6.740 24.563 1.00 15.22 176 SER A O 1
ATOM 1503 N N . LYS A 1 178 ? 22.667 6.136 26.693 1.00 13.07 177 LYS A N 1
ATOM 1504 C CA . LYS A 1 178 ? 22.933 7.460 27.239 1.00 13.97 177 LYS A CA 1
ATOM 1505 C C . LYS A 1 178 ? 24.427 7.745 27.249 1.00 16.90 177 LYS A C 1
ATOM 1506 O O . LYS A 1 178 ? 24.855 8.858 26.923 1.00 17.33 177 LYS A O 1
ATOM 1512 N N . ILE A 1 179 ? 25.220 6.740 27.619 1.00 15.41 178 ILE A N 1
ATOM 1513 C CA . ILE A 1 179 ? 26.669 6.895 27.627 1.00 14.62 178 ILE A CA 1
ATOM 1514 C C . ILE A 1 179 ? 27.135 7.154 26.193 1.00 16.81 178 ILE A C 1
ATOM 1515 O O . ILE A 1 179 ? 27.989 8.004 25.967 1.00 16.39 178 ILE A O 1
ATOM 1520 N N . MET A 1 180 ? 26.550 6.458 25.218 1.00 13.67 179 MET A N 1
ATOM 1521 C CA . MET A 1 180 ? 26.903 6.701 23.822 1.00 13.41 179 MET A CA 1
ATOM 1522 C C . MET A 1 180 ? 26.540 8.119 23.391 1.00 13.41 179 MET A C 1
ATOM 1523 O O . MET A 1 180 ? 27.322 8.782 22.708 1.00 17.27 179 MET A O 1
ATOM 1528 N N . GLN A 1 181 ? 25.376 8.590 23.829 1.00 15.24 180 GLN A N 1
ATOM 1529 C CA . GLN A 1 181 ? 24.939 9.940 23.506 1.00 17.80 180 GLN A CA 1
ATOM 1530 C C . GLN A 1 181 ? 25.887 10.972 24.107 1.00 21.13 180 GLN A C 1
ATOM 1531 O O . GLN A 1 181 ? 26.305 11.904 23.420 1.00 20.05 180 GLN A O 1
ATOM 1537 N N . GLU A 1 182 ? 26.238 10.798 25.382 1.00 17.67 181 GLU A N 1
ATOM 1538 C CA . GLU A 1 182 ? 27.117 11.736 26.075 1.00 20.84 181 GLU A CA 1
ATOM 1539 C C . GLU A 1 182 ? 28.488 11.846 25.413 1.00 22.16 181 GLU A C 1
ATOM 1540 O O . GLU A 1 182 ? 29.101 12.915 25.414 1.00 24.39 181 GLU A O 1
ATOM 1546 N N . ASN A 1 183 ? 28.971 10.740 24.856 1.00 19.16 182 ASN A N 1
ATOM 1547 C CA . ASN A 1 183 ? 30.308 10.702 24.266 1.00 20.10 182 ASN A CA 1
ATOM 1548 C C . ASN A 1 183 ? 30.342 10.859 22.749 1.00 18.44 182 ASN A C 1
ATOM 1549 O O . ASN A 1 183 ? 31.428 10.900 22.153 1.00 23.16 182 ASN A O 1
ATOM 1554 N N . GLY A 1 184 ? 29.162 10.948 22.135 1.00 16.49 183 GLY A N 1
ATOM 1555 C CA . GLY A 1 184 ? 29.033 10.977 20.684 1.00 18.46 183 GLY A CA 1
ATOM 1556 C C . GLY A 1 184 ? 29.505 9.701 19.999 1.00 18.38 183 GLY A C 1
ATOM 1557 O O . GLY A 1 184 ? 30.100 9.760 18.918 1.00 24.36 183 GLY A O 1
ATOM 1558 N N . PHE A 1 185 ? 29.240 8.554 20.619 1.00 15.33 184 PHE A N 1
ATOM 1559 C CA . PHE A 1 185 ? 29.759 7.274 20.134 1.00 15.26 184 PHE A CA 1
ATOM 1560 C C . PHE A 1 185 ? 28.804 6.566 19.198 1.00 14.43 184 PHE A C 1
ATOM 1561 O O . PHE A 1 185 ? 27.611 6.463 19.488 1.00 13.98 184 PHE A O 1
ATOM 1569 N N . SER A 1 186 ? 29.345 6.031 18.107 1.00 12.52 185 SER A N 1
ATOM 1570 C CA . SER A 1 186 ? 28.692 4.958 17.370 1.00 10.47 185 SER A CA 1
ATOM 1571 C C . SER A 1 186 ? 28.780 3.690 18.215 1.00 10.82 185 SER A C 1
ATOM 1572 O O . SER A 1 186 ? 29.572 3.624 19.169 1.00 11.97 185 SER A O 1
ATOM 1575 N N . LEU A 1 187 ? 28.012 2.673 17.856 1.00 10.28 186 LEU A N 1
ATOM 1576 C CA . LEU A 1 187 ? 28.097 1.400 18.574 1.00 9.39 186 LEU A CA 1
ATOM 1577 C C . LEU A 1 187 ? 29.489 0.778 18.443 1.00 10.45 186 LEU A C 1
ATOM 1578 O O . LEU A 1 187 ? 29.984 0.178 19.400 1.00 10.03 186 LEU A O 1
ATOM 1583 N N . GLU A 1 188 ? 30.128 0.935 17.283 1.00 10.18 187 GLU A N 1
ATOM 1584 C CA . GLU A 1 188 ? 31.515 0.487 17.092 1.00 10.67 187 GLU A CA 1
ATOM 1585 C C . GLU A 1 188 ? 32.436 1.101 18.145 1.00 11.54 187 GLU A C 1
ATOM 1586 O O . GLU A 1 188 ? 33.233 0.400 18.778 1.00 12.90 187 GLU A O 1
ATOM 1592 N N . GLU A 1 189 ? 32.329 2.412 18.325 1.00 11.53 188 GLU A N 1
ATOM 1593 C CA . GLU A 1 189 ? 33.163 3.098 19.295 1.00 11.94 188 GLU A CA 1
ATOM 1594 C C . GLU A 1 189 ? 32.876 2.637 20.720 1.00 13.54 188 GLU A C 1
ATOM 1595 O O . GLU A 1 189 ? 33.809 2.425 21.491 1.00 13.30 188 GLU A O 1
ATOM 1601 N N . TYR A 1 190 ? 31.599 2.477 21.059 1.00 12.15 189 TYR A N 1
ATOM 1602 C CA . TYR A 1 190 ? 31.226 2.039 22.401 1.00 12.16 189 TYR A CA 1
ATOM 1603 C C . TYR A 1 190 ? 31.756 0.631 22.689 1.00 12.47 189 TYR A C 1
ATOM 1604 O O . TYR A 1 190 ? 32.202 0.338 23.799 1.00 12.65 189 TYR A O 1
ATOM 1613 N N . THR A 1 191 ? 31.718 -0.229 21.679 1.00 11.85 190 THR A N 1
ATOM 1614 C CA . THR A 1 191 ? 32.185 -1.606 21.839 1.00 10.98 190 THR A CA 1
ATOM 1615 C C . THR A 1 191 ? 33.675 -1.631 22.208 1.00 11.80 190 THR A C 1
ATOM 1616 O O . THR A 1 191 ? 34.107 -2.407 23.074 1.00 13.78 190 THR A O 1
ATOM 1620 N N . GLN A 1 192 ? 34.466 -0.776 21.564 1.00 11.78 191 GLN A N 1
ATOM 1621 C CA . GLN A 1 192 ? 35.870 -0.637 21.943 1.00 13.13 191 GLN A CA 1
ATOM 1622 C C . GLN A 1 192 ? 36.052 0.056 23.301 1.00 14.79 191 GLN A C 1
ATOM 1623 O O . GLN A 1 192 ? 36.817 -0.400 24.141 1.00 16.12 191 GLN A O 1
ATOM 1629 N N . PHE A 1 193 ? 35.309 1.138 23.504 1.00 15.41 192 PHE A N 1
ATOM 1630 C CA . PHE A 1 193 ? 35.433 1.969 24.700 1.00 16.07 192 PHE A CA 1
ATOM 1631 C C . PHE A 1 193 ? 35.288 1.151 25.975 1.00 15.78 192 PHE A C 1
ATOM 1632 O O . PHE A 1 193 ? 36.106 1.254 26.889 1.00 17.55 192 PHE A O 1
ATOM 1640 N N . ILE A 1 194 ? 34.242 0.331 26.031 1.00 16.55 193 ILE A N 1
ATOM 1641 C CA . ILE A 1 194 ? 33.946 -0.385 27.267 1.00 16.88 193 ILE A CA 1
ATOM 1642 C C . ILE A 1 194 ? 35.005 -1.439 27.633 1.00 19.17 193 ILE A C 1
ATOM 1643 O O . ILE A 1 194 ? 35.139 -1.814 28.799 1.00 18.67 193 ILE A O 1
ATOM 1648 N N . LYS A 1 195 ? 35.785 -1.889 26.654 1.00 16.38 194 LYS A N 1
ATOM 1649 C CA . LYS A 1 195 ? 36.837 -2.864 26.942 1.00 19.67 194 LYS A CA 1
ATOM 1650 C C . LYS A 1 195 ? 37.951 -2.280 27.814 1.00 22.39 194 LYS A C 1
ATOM 1651 O O . LYS A 1 195 ? 38.774 -3.016 28.338 1.00 21.87 194 LYS A O 1
ATOM 1657 N N . ALA A 1 196 ? 37.951 -0.961 27.996 1.00 18.63 195 ALA A N 1
ATOM 1658 C CA . ALA A 1 196 ? 38.909 -0.301 28.880 1.00 19.37 195 ALA A CA 1
ATOM 1659 C C . ALA A 1 196 ? 38.514 -0.438 30.343 1.00 22.16 195 ALA A C 1
ATOM 1660 O O . ALA A 1 196 ? 39.302 -0.113 31.233 1.00 25.03 195 ALA A O 1
ATOM 1662 N N . TYR A 1 197 ? 37.291 -0.895 30.587 1.00 19.49 196 TYR A N 1
ATOM 1663 C CA . TYR A 1 197 ? 36.768 -1.030 31.944 1.00 20.85 196 TYR A CA 1
ATOM 1664 C C . TYR A 1 197 ? 36.527 -2.493 32.313 1.00 21.43 196 TYR A C 1
ATOM 1665 O O . TYR A 1 197 ? 35.487 -3.061 31.991 1.00 22.19 196 TYR A O 1
ATOM 1674 N N . LEU A 1 198 ? 37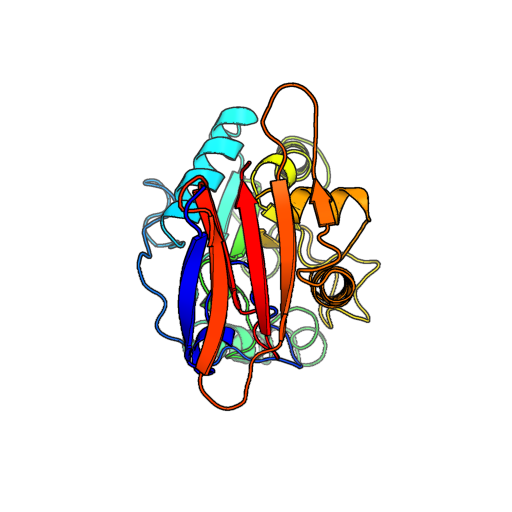.494 -3.101 32.988 1.00 24.30 197 LEU A N 1
ATOM 1675 C CA . LEU A 1 198 ? 37.373 -4.493 33.413 1.00 23.57 197 LEU A CA 1
ATOM 1676 C C . LEU A 1 198 ? 36.759 -4.555 34.806 1.00 24.20 197 LEU A C 1
ATOM 1677 O O . LEU A 1 198 ? 36.435 -3.522 35.385 1.00 25.25 197 LEU A O 1
ATOM 1682 N N . GLU A 1 199 ? 36.593 -5.756 35.349 1.00 26.95 198 GLU A N 1
ATOM 1683 C CA . GLU A 1 199 ? 35.902 -5.892 36.630 1.00 25.80 198 GLU A CA 1
ATOM 1684 C C . GLU A 1 199 ? 36.591 -5.140 37.764 1.00 28.09 198 GLU A C 1
ATOM 1685 O O . GLU A 1 199 ? 35.941 -4.680 38.706 1.00 29.94 198 GLU A O 1
ATOM 1691 N N . ASP A 1 200 ? 37.906 -4.996 37.659 1.00 33.16 199 ASP A N 1
ATOM 1692 C CA . ASP A 1 200 ? 38.659 -4.322 38.707 1.00 32.37 199 ASP A CA 1
ATOM 1693 C C . ASP A 1 200 ? 38.821 -2.825 38.445 1.00 31.91 199 ASP A C 1
ATOM 1694 O O . ASP A 1 200 ? 39.431 -2.112 39.239 1.00 34.34 199 ASP A O 1
ATOM 1699 N N . ASN A 1 201 ? 38.267 -2.354 37.331 1.00 32.18 200 ASN A N 1
ATOM 1700 C CA . ASN A 1 201 ? 38.095 -0.920 37.104 1.00 28.23 200 ASN A CA 1
ATOM 1701 C C . ASN A 1 201 ? 36.807 -0.661 36.323 1.00 25.21 200 ASN A C 1
ATOM 1702 O O . ASN A 1 201 ? 36.819 -0.290 35.147 1.00 27.55 200 ASN A O 1
ATOM 1707 N N . LYS A 1 202 ? 35.685 -0.888 36.999 1.00 27.18 201 LYS A N 1
ATOM 1708 C CA . LYS A 1 202 ? 34.369 -0.768 36.386 1.00 22.98 201 LYS A CA 1
ATOM 1709 C C . LYS A 1 202 ? 34.061 0.665 35.973 1.00 22.13 201 LYS A C 1
ATOM 1710 O O . LYS A 1 202 ? 34.590 1.618 36.549 1.00 24.01 201 LYS A O 1
ATOM 1716 N N . TYR A 1 203 ? 33.204 0.806 34.968 1.00 20.11 202 TYR A N 1
ATOM 1717 C CA . TYR A 1 203 ? 32.674 2.109 34.579 1.00 19.24 202 TYR A CA 1
ATOM 1718 C C . TYR A 1 203 ? 31.508 2.454 35.498 1.00 20.33 202 TYR A C 1
ATOM 1719 O O . TYR A 1 203 ? 30.647 1.611 35.753 1.00 23.65 202 TYR A O 1
ATOM 1728 N N . LEU A 1 204 ? 31.471 3.691 35.979 1.00 21.88 203 LEU A N 1
ATOM 1729 C CA . LEU A 1 204 ? 30.393 4.134 36.857 1.00 23.42 203 LEU A CA 1
ATOM 1730 C C . LEU A 1 204 ? 29.435 5.085 36.139 1.00 22.49 203 LEU A C 1
ATOM 1731 O O . LEU A 1 204 ? 29.841 6.151 35.675 1.00 24.63 203 LEU A O 1
ATOM 1736 N N . PHE A 1 205 ? 28.164 4.697 36.059 1.00 22.59 204 PHE A N 1
ATOM 1737 C CA . PHE A 1 205 ? 27.125 5.577 35.528 1.00 21.87 204 PHE A CA 1
ATOM 1738 C C . PHE A 1 205 ? 26.217 6.021 36.666 1.00 24.37 204 PHE A C 1
ATOM 1739 O O . PHE A 1 205 ? 25.621 5.197 37.365 1.00 26.61 204 PHE A O 1
ATOM 1747 N N . GLU A 1 206 ? 26.118 7.329 36.862 1.00 27.83 205 GLU A N 1
ATOM 1748 C CA . GLU A 1 206 ? 25.270 7.846 37.920 1.00 37.78 205 GLU A CA 1
ATOM 1749 C C . GLU A 1 206 ? 24.600 9.154 37.526 1.00 54.59 205 GLU A C 1
ATOM 1750 O O . GLU A 1 206 ? 25.219 10.027 36.913 1.00 56.09 205 GLU A O 1
ATOM 1756 N N . GLN A 1 207 ? 23.326 9.277 37.876 1.00 57.63 206 GLN A N 1
ATOM 1757 C CA . GLN A 1 207 ? 22.658 10.573 37.846 1.00 60.68 206 GLN A CA 1
ATOM 1758 C C . GLN A 1 207 ? 21.593 10.703 38.930 1.00 67.56 206 GLN A C 1
ATOM 1759 O O . GLN A 1 207 ? 20.829 9.767 39.185 1.00 66.21 206 GLN A O 1
ATOM 1765 N N . ALA A 1 208 ? 21.583 11.876 39.564 1.00 62.69 207 ALA A N 1
ATOM 1766 C CA . ALA A 1 208 ? 20.561 12.297 40.530 1.00 66.79 207 ALA A CA 1
ATOM 1767 C C . ALA A 1 208 ? 20.006 11.204 41.437 1.00 71.00 207 ALA A C 1
ATOM 1768 O O . ALA A 1 208 ? 20.736 10.318 41.887 1.00 70.61 207 ALA A O 1
ATOM 1770 N N . HIS A 1 209 ? 18.705 11.268 41.702 1.00 76.44 208 HIS A N 1
ATOM 1771 C CA . HIS A 1 209 ? 18.100 10.280 42.582 1.00 75.39 208 HIS A CA 1
ATOM 1772 C C . HIS A 1 209 ? 17.483 9.068 41.896 1.00 69.94 208 HIS A C 1
ATOM 1773 O O . HIS A 1 209 ? 16.265 8.907 41.797 1.00 78.53 208 HIS A O 1
ATOM 1780 N N . ARG A 1 210 ? 18.398 8.237 41.415 1.00 71.84 209 ARG A N 1
ATOM 1781 C CA . ARG A 1 210 ? 18.157 6.881 40.977 1.00 69.74 209 ARG A CA 1
ATOM 1782 C C . ARG A 1 210 ? 19.453 6.208 41.405 1.00 73.51 209 ARG A C 1
ATOM 1783 O O . ARG A 1 210 ? 20.413 6.896 41.758 1.00 71.36 209 ARG A O 1
ATOM 1791 N N . ALA A 1 211 ? 19.499 4.883 41.395 1.00 61.33 210 ALA A N 1
ATOM 1792 C CA . ALA A 1 211 ? 20.695 4.180 41.843 1.00 66.19 210 ALA A CA 1
ATOM 1793 C C . ALA A 1 211 ? 21.856 4.277 40.848 1.00 55.66 210 ALA A C 1
ATOM 1794 O O . ALA A 1 211 ? 21.672 4.615 39.675 1.00 42.66 210 ALA A O 1
ATOM 1796 N N . GLU A 1 212 ? 23.056 3.981 41.336 1.00 44.15 211 GLU A N 1
ATOM 1797 C CA . GLU A 1 212 ? 24.238 3.931 40.492 1.00 33.35 211 GLU A CA 1
ATOM 1798 C C . GLU A 1 212 ? 24.224 2.663 39.660 1.00 29.19 211 GLU A C 1
ATOM 1799 O O . GLU A 1 212 ? 23.692 1.635 40.083 1.00 30.99 211 GLU A O 1
ATOM 1805 N N . ILE A 1 213 ? 24.814 2.742 38.474 1.00 26.25 212 ILE A N 1
ATOM 1806 C CA . ILE A 1 213 ? 24.956 1.580 37.616 1.00 23.77 212 ILE A CA 1
ATOM 1807 C C . ILE A 1 213 ? 26.428 1.409 37.275 1.00 28.17 212 ILE A C 1
ATOM 1808 O O . ILE A 1 213 ? 27.100 2.374 36.911 1.00 28.00 212 ILE A O 1
ATOM 1813 N N . GLU A 1 214 ? 26.932 0.190 37.418 1.00 22.35 213 GLU A N 1
ATOM 1814 C CA . GLU A 1 214 ? 28.300 -0.113 37.019 1.00 21.41 213 GLU A CA 1
ATOM 1815 C C . GLU A 1 214 ? 28.303 -1.010 35.800 1.00 21.65 213 GLU A C 1
ATOM 1816 O O . GLU A 1 214 ? 27.441 -1.884 35.656 1.00 22.17 213 GLU A O 1
ATOM 1822 N N . ILE A 1 215 ? 29.265 -0.781 34.913 1.00 19.71 214 ILE A N 1
ATOM 1823 C CA . ILE A 1 215 ? 29.383 -1.540 33.673 1.00 18.10 214 ILE A CA 1
ATOM 1824 C C . ILE A 1 215 ? 30.833 -1.976 33.4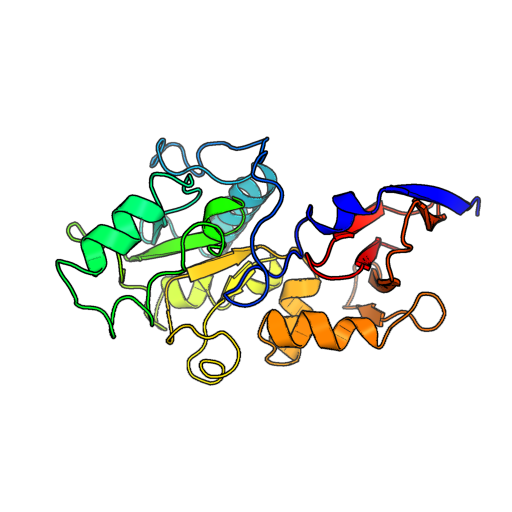98 1.00 19.36 214 ILE A C 1
ATOM 1825 O O . ILE A 1 215 ? 31.761 -1.198 33.758 1.00 18.32 214 ILE A O 1
ATOM 1830 N N . TYR A 1 216 ? 31.035 -3.221 33.079 1.00 18.70 215 TYR A N 1
ATOM 1831 C CA . TYR A 1 216 ? 32.389 -3.694 32.814 1.00 17.95 215 TYR A CA 1
ATOM 1832 C C . TYR A 1 216 ? 32.425 -4.784 31.754 1.00 17.51 215 TYR A C 1
ATOM 1833 O O . TYR A 1 216 ? 31.418 -5.443 31.473 1.00 17.17 215 TYR A O 1
ATOM 1842 N N . TYR A 1 217 ? 33.602 -4.948 31.163 1.00 18.32 216 TYR A N 1
ATOM 1843 C CA . TYR A 1 217 ? 33.834 -5.930 30.120 1.00 19.20 216 TYR A CA 1
ATOM 1844 C C . TYR A 1 217 ? 34.542 -7.148 30.694 1.00 19.59 216 TYR A C 1
ATOM 1845 O O . TYR A 1 217 ? 35.399 -7.018 31.567 1.00 20.26 216 TYR A O 1
ATOM 1854 N N . VAL A 1 218 ? 34.163 -8.326 30.204 1.00 18.26 217 VAL A N 1
ATOM 1855 C CA . VAL A 1 218 ? 34.798 -9.584 30.569 1.00 18.81 217 VAL A CA 1
ATOM 1856 C C . VAL A 1 218 ? 35.157 -10.321 29.285 1.00 19.84 217 VAL A C 1
ATOM 1857 O O . VAL A 1 218 ? 34.273 -10.680 28.513 1.00 18.64 217 VAL A O 1
ATOM 1861 N N . PRO A 1 219 ? 36.452 -10.537 29.029 1.00 20.72 218 PRO A N 1
ATOM 1862 C CA . PRO A 1 219 ? 36.821 -11.276 27.814 1.00 22.76 218 PRO A CA 1
ATOM 1863 C C . PRO A 1 219 ? 36.377 -12.741 27.874 1.00 21.20 218 PRO A C 1
ATOM 1864 O O . PRO A 1 219 ? 36.455 -13.376 28.927 1.00 24.29 218 PRO A O 1
ATOM 1868 N N . ALA A 1 220 ? 35.925 -13.281 26.749 1.00 21.71 219 ALA A N 1
ATOM 1869 C CA . ALA A 1 220 ? 35.509 -14.677 26.709 1.00 21.77 219 ALA A CA 1
ATOM 1870 C C . ALA A 1 220 ? 36.707 -15.611 26.693 1.00 26.96 219 ALA A C 1
ATOM 1871 O O . ALA A 1 220 ? 37.675 -15.391 25.961 1.00 31.89 219 ALA A O 1
ATOM 1873 N N . LYS A 1 221 ? 36.643 -16.654 27.513 1.00 27.96 220 LYS A N 1
ATOM 1874 C CA . LYS A 1 221 ? 37.631 -17.716 27.436 1.00 30.61 220 LYS A CA 1
ATOM 1875 C C . LYS A 1 221 ? 37.226 -18.684 26.331 1.00 37.50 220 LYS A C 1
ATOM 1876 O O . LYS A 1 221 ? 36.092 -18.643 25.856 1.00 34.91 220 LYS A O 1
ATOM 1882 N N . ASP A 1 222 ? 38.152 -19.539 25.909 1.00 37.86 221 ASP A N 1
ATOM 1883 C CA . ASP A 1 222 ? 37.879 -20.471 24.818 1.00 52.20 221 ASP A CA 1
ATOM 1884 C C . ASP A 1 222 ? 36.715 -21.420 25.119 1.00 49.75 221 ASP A C 1
ATOM 1885 O O . ASP A 1 222 ? 36.042 -21.903 24.204 1.00 51.71 221 ASP A O 1
ATOM 1890 N N . ASP A 1 223 ? 36.478 -21.673 26.402 1.00 52.97 222 ASP A N 1
ATOM 1891 C CA . ASP A 1 223 ? 35.445 -22.610 26.827 1.00 54.75 222 ASP A CA 1
ATOM 1892 C C . ASP A 1 223 ? 34.382 -21.929 27.691 1.00 52.49 222 ASP A C 1
ATOM 1893 O O . ASP A 1 223 ? 33.444 -21.319 27.174 1.00 56.91 222 ASP A O 1
ATOM 1898 N N . LYS A 1 224 ? 34.532 -22.045 29.008 1.00 47.58 223 LYS A N 1
ATOM 1899 C CA . LYS A 1 224 ? 33.609 -21.417 29.946 1.00 41.35 223 LYS A CA 1
ATOM 1900 C C . LYS A 1 224 ? 34.200 -20.140 30.526 1.00 32.78 223 LYS A C 1
ATOM 1901 O O . LYS A 1 224 ? 35.346 -20.120 30.978 1.00 38.84 223 LYS A O 1
ATOM 1907 N N . THR A 1 225 ? 33.402 -19.082 30.520 1.00 30.00 224 THR A N 1
ATOM 1908 C CA . THR A 1 225 ? 33.797 -17.810 31.099 1.00 30.61 224 THR A CA 1
ATOM 1909 C C . THR A 1 225 ? 33.084 -17.675 32.436 1.00 29.28 224 THR A C 1
ATOM 1910 O O . THR A 1 225 ? 31.883 -17.932 32.532 1.00 31.22 224 THR A O 1
ATOM 1914 N N . LEU A 1 226 ? 33.823 -17.294 33.471 1.00 30.56 225 LEU A N 1
ATOM 1915 C CA . LEU A 1 226 ? 33.236 -17.150 34.794 1.00 31.74 225 LEU A CA 1
ATOM 1916 C C . LEU A 1 226 ? 33.092 -15.685 35.182 1.00 34.25 225 LEU A C 1
ATOM 1917 O O . LEU A 1 226 ? 34.051 -14.915 35.122 1.00 36.33 225 LEU A O 1
ATOM 1922 N N . ILE A 1 227 ? 31.879 -15.316 35.576 1.00 29.22 226 ILE A N 1
ATOM 1923 C CA . ILE A 1 227 ? 31.553 -13.950 35.968 1.00 32.52 226 ILE A CA 1
ATOM 1924 C C . ILE A 1 227 ? 30.936 -14.009 37.357 1.00 32.73 226 ILE A C 1
ATOM 1925 O O . ILE A 1 227 ? 30.148 -14.912 37.647 1.00 40.67 226 ILE A O 1
ATOM 1930 N N . LYS A 1 228 ? 31.306 -13.083 38.235 1.00 36.38 227 LYS A N 1
ATOM 1931 C CA . LYS A 1 228 ? 30.643 -13.030 39.533 1.00 37.79 227 LYS A CA 1
ATOM 1932 C C . LYS A 1 228 ? 29.770 -11.784 39.707 1.00 34.55 227 LYS A C 1
ATOM 1933 O O . LYS A 1 228 ? 30.125 -10.682 39.284 1.00 41.00 227 LYS A O 1
ATOM 1939 N N . ILE A 1 229 ? 28.611 -11.996 40.324 1.00 34.65 228 ILE A N 1
ATOM 1940 C CA . ILE A 1 229 ? 27.563 -10.992 40.425 1.00 39.07 228 ILE A CA 1
ATOM 1941 C C . ILE A 1 229 ? 27.063 -10.975 41.861 1.00 42.32 228 ILE A C 1
ATOM 1942 O O . ILE A 1 229 ? 26.970 -12.027 42.493 1.00 38.66 228 ILE A O 1
ATOM 1947 N N . PRO A 1 230 ? 26.756 -9.784 42.396 1.00 42.13 229 PRO A N 1
ATOM 1948 C CA . PRO A 1 230 ? 26.094 -9.763 43.702 1.00 43.69 229 PRO A CA 1
ATOM 1949 C C . PRO A 1 230 ? 24.682 -10.333 43.602 1.00 44.37 229 PRO A C 1
ATOM 1950 O O . PRO A 1 230 ? 23.956 -10.032 42.654 1.00 54.34 229 PRO A O 1
ATOM 1954 N N . GLU A 1 231 ? 24.306 -11.160 44.574 1.00 61.28 230 GLU A N 1
ATOM 1955 C CA . GLU A 1 231 ? 22.921 -11.586 44.732 1.00 62.87 230 GLU A CA 1
ATOM 1956 C C . GLU A 1 231 ? 22.081 -10.350 45.018 1.00 72.02 230 GLU A C 1
ATOM 1957 O O . GLU A 1 231 ? 20.869 -10.327 44.792 1.00 69.01 230 GLU A O 1
ATOM 1963 N N . ASN A 1 232 ? 22.760 -9.325 45.524 1.00 71.11 231 ASN A N 1
ATOM 1964 C CA . ASN A 1 232 ? 22.147 -8.081 45.954 1.00 60.41 231 ASN A CA 1
ATOM 1965 C C . ASN A 1 232 ? 22.060 -7.049 44.831 1.00 68.80 231 ASN A C 1
ATOM 1966 O O . ASN A 1 232 ? 22.299 -5.859 45.052 1.00 60.16 231 ASN A O 1
ATOM 1971 N N . CYS A 1 233 ? 21.719 -7.499 43.627 1.00 66.60 232 CYS A N 1
ATOM 1972 C CA . CYS A 1 233 ? 21.584 -6.575 42.508 1.00 59.54 232 CYS A CA 1
ATOM 1973 C C . CYS A 1 233 ? 20.726 -7.110 41.364 1.00 62.69 232 CYS A C 1
ATOM 1974 O O . CYS A 1 233 ? 20.595 -8.319 41.162 1.00 70.56 232 CYS A O 1
ATOM 1977 N N . VAL A 1 234 ? 20.121 -6.178 40.638 1.00 39.93 233 VAL A N 1
ATOM 1978 C CA . VAL A 1 234 ? 19.542 -6.456 39.338 1.00 31.61 233 VAL A CA 1
ATOM 1979 C C . VAL A 1 234 ? 20.689 -6.303 38.352 1.00 40.15 233 VAL A C 1
ATOM 1980 O O . VAL A 1 234 ? 21.443 -5.332 38.430 1.00 37.65 233 VAL A O 1
ATOM 1984 N N . TYR A 1 235 ? 20.847 -7.266 37.448 1.00 34.93 234 TYR A N 1
ATOM 1985 C CA . TYR A 1 235 ? 21.966 -7.236 36.513 1.00 25.98 234 TYR A CA 1
ATOM 1986 C C . TYR A 1 235 ? 21.580 -7.716 35.123 1.00 26.70 234 TYR A C 1
ATOM 1987 O O . TYR A 1 235 ? 20.587 -8.427 34.953 1.00 33.10 234 TYR A O 1
ATOM 1996 N N . GLN A 1 236 ? 22.392 -7.331 34.146 1.00 22.49 235 GLN A N 1
ATOM 1997 C CA . GLN A 1 236 ? 22.256 -7.802 32.775 1.00 19.22 235 GLN A CA 1
ATOM 1998 C C . GLN A 1 236 ? 23.620 -8.216 32.267 1.00 19.55 235 GLN A C 1
ATOM 1999 O O . GLN A 1 236 ? 24.641 -7.652 32.674 1.00 23.39 235 GLN A O 1
ATOM 2005 N N . ILE A 1 237 ? 23.634 -9.207 31.385 1.00 17.81 236 ILE A N 1
ATOM 2006 C CA . ILE A 1 237 ? 24.843 -9.598 30.679 1.00 16.90 236 ILE A CA 1
ATOM 2007 C C . ILE A 1 237 ? 24.537 -9.710 29.194 1.00 19.36 236 ILE A C 1
ATOM 2008 O O . ILE A 1 237 ? 23.503 -10.262 28.804 1.00 22.83 236 ILE A O 1
ATOM 2013 N N . SER A 1 238 ? 25.422 -9.173 28.364 1.00 13.78 237 SER A N 1
ATOM 2014 C CA . SER A 1 238 ? 25.287 -9.338 26.919 1.00 13.46 237 SER A CA 1
ATOM 2015 C C . SER A 1 238 ? 26.625 -9.737 26.325 1.00 16.30 237 SER A C 1
ATOM 2016 O O . SER A 1 238 ? 27.672 -9.309 26.805 1.00 14.93 237 SER A O 1
ATOM 2019 N N . GLY A 1 239 ? 26.600 -10.532 25.266 1.00 13.97 238 GLY A N 1
ATOM 2020 C CA . GLY A 1 239 ? 27.774 -10.652 24.422 1.00 13.37 238 GLY A CA 1
ATOM 2021 C C . GLY A 1 239 ? 27.967 -9.376 23.609 1.00 12.10 238 GLY A C 1
ATOM 2022 O O . GLY A 1 239 ? 27.015 -8.584 23.412 1.00 12.66 238 GLY A O 1
ATOM 2023 N N . ASN A 1 240 ? 29.177 -9.172 23.094 1.00 11.93 239 ASN A N 1
ATOM 2024 C CA . ASN A 1 240 ? 29.401 -8.051 22.184 1.00 11.28 239 ASN A CA 1
ATOM 2025 C C . ASN A 1 240 ? 29.488 -8.470 20.715 1.00 12.36 239 ASN A C 1
ATOM 2026 O O . ASN A 1 240 ? 29.729 -7.637 19.833 1.00 12.12 239 ASN A O 1
ATOM 2031 N N . ASN A 1 241 ? 29.289 -9.766 20.481 1.00 12.39 240 ASN A N 1
ATOM 2032 C CA . ASN A 1 241 ? 29.295 -10.381 19.147 1.00 11.63 240 ASN A CA 1
ATOM 2033 C C . ASN A 1 241 ? 30.690 -10.620 18.586 1.00 13.26 240 ASN A C 1
ATOM 2034 O O . ASN A 1 241 ? 30.846 -11.018 17.429 1.00 14.79 240 ASN A O 1
ATOM 2039 N N . ILE A 1 242 ? 31.707 -10.401 19.416 1.00 13.60 241 ILE A N 1
ATOM 2040 C CA . ILE A 1 242 ? 33.080 -10.455 18.928 1.00 14.38 241 ILE A CA 1
ATOM 2041 C C . ILE A 1 242 ? 33.994 -11.301 19.811 1.00 17.17 241 ILE A C 1
ATOM 2042 O O . ILE A 1 242 ? 34.585 -12.283 19.361 1.00 18.22 241 ILE A O 1
ATOM 2047 N N . ASP A 1 243 ? 34.109 -10.922 21.078 1.00 15.34 242 ASP A N 1
ATOM 2048 C CA . ASP A 1 243 ? 35.171 -11.485 21.888 1.00 16.15 242 ASP A CA 1
ATOM 2049 C C . ASP A 1 243 ? 34.881 -11.553 23.372 1.00 17.26 242 ASP A C 1
ATOM 2050 O O . ASP A 1 243 ? 35.741 -11.976 24.123 1.00 19.00 242 ASP A O 1
ATOM 2055 N N . GLY A 1 244 ? 33.702 -11.141 23.815 1.00 16.61 243 GLY A N 1
ATOM 2056 C CA . GLY A 1 244 ? 33.449 -11.132 25.246 1.00 17.80 243 GLY A CA 1
ATOM 2057 C C . GLY A 1 244 ? 32.082 -10.613 25.642 1.00 13.78 243 GLY A C 1
ATOM 2058 O O . GLY A 1 244 ? 31.139 -10.539 24.825 1.00 14.08 243 GLY A O 1
ATOM 2059 N N . PHE A 1 245 ? 31.986 -10.237 26.913 1.00 16.15 244 PHE A N 1
ATOM 2060 C CA . PHE A 1 245 ? 30.720 -9.918 27.532 1.00 17.30 244 PHE A CA 1
ATOM 2061 C C . PHE A 1 245 ? 30.758 -8.536 28.162 1.00 14.36 244 PHE A C 1
ATOM 2062 O O . PHE A 1 245 ? 31.808 -8.082 28.640 1.00 15.60 244 PHE A O 1
ATOM 2070 N N . VAL A 1 246 ? 29.605 -7.876 28.166 1.00 16.12 245 VAL A N 1
ATOM 2071 C CA . VAL A 1 246 ? 29.419 -6.638 28.900 1.00 13.57 245 VAL A CA 1
ATOM 2072 C C . VAL A 1 246 ? 28.412 -6.888 30.017 1.00 15.34 245 VAL A C 1
ATOM 2073 O O . VAL A 1 246 ? 27.299 -7.381 29.773 1.00 15.84 245 VAL A O 1
ATOM 2077 N N . VAL A 1 247 ? 28.810 -6.552 31.236 1.00 14.93 246 VAL A N 1
ATOM 2078 C CA . VAL A 1 247 ? 28.001 -6.781 32.423 1.00 16.90 246 VAL A CA 1
ATOM 2079 C C . VAL A 1 247 ? 27.511 -5.444 32.968 1.00 16.97 246 VAL A C 1
ATOM 2080 O O . VAL A 1 247 ? 28.308 -4.511 33.148 1.00 18.82 246 VAL A O 1
ATOM 2084 N N . THR A 1 248 ? 26.208 -5.360 33.239 1.00 16.59 247 THR A N 1
ATOM 2085 C CA . THR A 1 248 ? 25.589 -4.151 33.768 1.00 15.95 247 THR A CA 1
ATOM 2086 C C . THR A 1 248 ? 24.979 -4.473 35.124 1.00 18.92 247 THR A C 1
ATOM 2087 O O . THR A 1 248 ? 24.124 -5.351 35.233 1.00 19.81 247 THR A O 1
ATOM 2091 N N . ILE A 1 249 ? 25.435 -3.774 36.161 1.00 20.03 248 ILE A N 1
ATOM 2092 C CA . ILE A 1 249 ? 24.993 -4.030 37.526 1.00 22.90 248 ILE A CA 1
ATOM 2093 C C . ILE A 1 249 ? 24.277 -2.805 38.070 1.00 24.19 248 ILE A C 1
ATOM 2094 O O . ILE A 1 249 ? 24.828 -1.708 38.059 1.00 25.51 248 ILE A O 1
ATOM 2099 N N . TRP A 1 250 ? 23.050 -2.994 38.542 1.00 25.91 249 TRP A N 1
ATOM 2100 C CA . TRP A 1 250 ? 22.273 -1.911 39.113 1.00 28.50 249 TRP A CA 1
ATOM 2101 C C . TRP A 1 250 ? 22.416 -1.981 40.634 1.00 33.44 249 TRP A C 1
ATOM 2102 O O . TRP A 1 250 ? 22.047 -2.976 41.267 1.00 36.22 249 TRP A O 1
ATOM 2113 N N . ARG A 1 251 ? 22.995 -0.930 41.208 1.00 49.25 250 ARG A N 1
ATOM 2114 C CA . ARG A 1 251 ? 23.337 -0.906 42.628 1.00 44.43 250 ARG A CA 1
ATOM 2115 C C . ARG A 1 251 ? 22.139 -0.588 43.512 1.00 58.29 250 ARG A C 1
ATOM 2116 O O . ARG A 1 251 ? 21.099 -0.152 43.027 1.00 58.15 250 ARG A O 1
#